Protein AF-A0A532TIS6-F1 (afdb_monomer)

Nearest PDB structures (foldseek):
  7p0h-assembly2_B  TM=5.951E-01  e=4.366E-06  synthetic construct
  3lrt-assembly1_B  TM=4.611E-01  e=2.398E-04  Thermoplasma volcanium
  4p83-assembly1_D  TM=5.761E-01  e=1.117E-02  synthetic construct
  4p83-assembly1_A  TM=5.652E-01  e=1.830E-02  synthetic construct
  6z1p-assembly1_Bk  TM=1.866E-01  e=4.422E+00  Tetrahymena 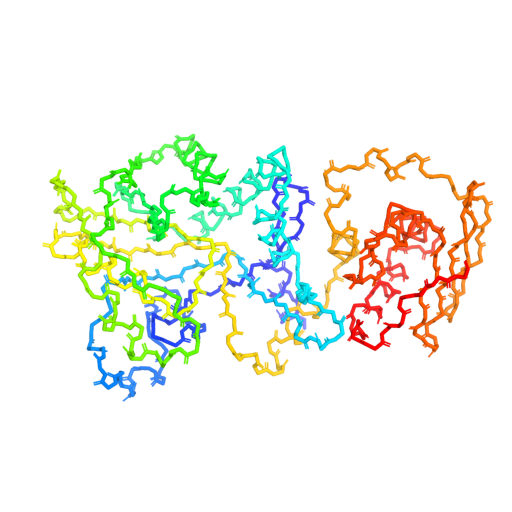thermophila SB210

Mean predicted aligned error: 6.19 Å

Secondary structure (DSSP, 8-state):
-TTHHHHHTTEEEETTTEEEE---S-B-TTT--B--TT-SS-HHHHHS--SS-------EEEEEEEE-EE--SSSS-EESSHHHHHHHHHHHS-HHHHHHHHHHHHHHHHHHHHH-GGGS-SSEEEE-PPPSSTTS--TTHHHHHHHHHHHHHTT--EEE-GGGEEE-S-----TT--HHHHHHHHTT-EEE-S---BT-EEEEEEEEESS-HHHHHHHHHHHHTTBS-EEEEEEEEE-S---HHHHHHHHTT--HHHHHHHHTTTHHHHSHHHHHTPPEEEEEE-SSEEEEEESS-EEEEETTTTEEEE--HHIIIIITTTT---HHHHHHHHHHHHHH-HHHHHHHHHHHHHTTTT-EEE--

Foldseek 3Di:
DVVVVVQVVQWDQQVVAATDGFPQAKAQLAPRDGDHLQDNHDPVCVVDPDPQDPDQLARIEGALEAQAFDDDPQFDGQTLFLLNLLLVCLQDHDPVSLLVSLSSLLSSLLVVCVVNVVLADQAEEEEEFADLDNPDDASNVSNVVSNVVSCVVVVGHYDYQHVQKDFDDHLPDCPPPDLVVLLVSLAPRIAGHDDQQAQHEYEYEHAEDESCSSVRNVSVNSVVSNHHHYYYYYHHYYDPDDPVVVSCSNLPPDFLSRLLCSQQSNCCPVPVVVLVPWDWDDWDDDLQKIWTDTPPKIWIAGLVQLETEIDDPCCVVPRQSNVHDHSNVSSVLVVCCVVVNRVSSRVVSSSCSVCVVNHHYYYD

pLDDT: mean 87.58, std 12.42, range [33.53, 98.38]

Structure (mmCIF, N/CA/C/O backbone):
data_AF-A0A532TIS6-F1
#
_entry.id   AF-A0A532TIS6-F1
#
loop_
_atom_site.group_PDB
_atom_site.id
_atom_site.type_symbol
_atom_site.label_atom_id
_atom_site.label_alt_id
_atom_site.label_comp_id
_atom_site.label_asym_id
_atom_site.label_entity_id
_atom_site.label_seq_id
_atom_site.pdbx_PDB_ins_code
_atom_site.Cartn_x
_atom_site.Cartn_y
_atom_site.Cartn_z
_atom_site.occupancy
_atom_site.B_iso_or_equiv
_atom_site.auth_seq_id
_atom_site.auth_comp_id
_atom_site.auth_asym_id
_atom_site.auth_atom_id
_atom_site.pdbx_PDB_model_num
ATOM 1 N N . MET A 1 1 ? -19.154 4.207 -22.694 1.00 41.59 1 MET A N 1
ATOM 2 C CA . MET A 1 1 ? -18.569 5.512 -22.284 1.00 41.59 1 MET A CA 1
ATOM 3 C C . MET A 1 1 ? -18.786 5.875 -20.807 1.00 41.59 1 MET A C 1
ATOM 5 O O . MET A 1 1 ? -17.840 6.361 -20.205 1.00 41.59 1 MET A O 1
ATOM 9 N N . LYS A 1 2 ? -19.961 5.642 -20.187 1.00 34.03 2 LYS A N 1
ATOM 10 C CA . LYS A 1 2 ? -20.182 5.934 -18.746 1.00 34.03 2 LYS A CA 1
ATOM 11 C C . LYS A 1 2 ? -19.413 5.011 -17.771 1.00 34.03 2 LYS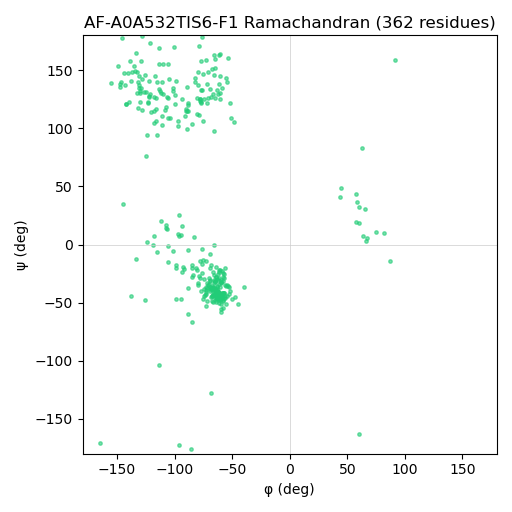 A C 1
ATOM 13 O O . LYS A 1 2 ? -19.011 5.479 -16.712 1.00 34.03 2 LYS A O 1
ATOM 18 N N . GLU A 1 3 ? -19.142 3.753 -18.129 1.00 38.44 3 GLU A N 1
ATOM 19 C CA . GLU A 1 3 ? -18.382 2.816 -17.269 1.00 38.44 3 GLU A CA 1
ATOM 20 C C . GLU A 1 3 ? -16.872 3.102 -17.227 1.00 38.44 3 GLU A C 1
ATOM 22 O O . GLU A 1 3 ? -16.316 3.214 -16.139 1.00 38.44 3 GLU A O 1
ATOM 27 N N . VAL A 1 4 ? -16.230 3.373 -18.372 1.00 35.69 4 VAL A N 1
ATOM 28 C CA . VAL A 1 4 ? -14.794 3.745 -18.447 1.00 35.69 4 VAL A CA 1
ATOM 29 C C . VAL A 1 4 ? -14.486 5.027 -17.649 1.00 35.69 4 VAL A C 1
ATOM 31 O O . VAL A 1 4 ? -13.440 5.160 -17.022 1.00 35.69 4 VAL A O 1
ATOM 34 N N . MET A 1 5 ? -15.444 5.957 -17.582 1.00 33.53 5 MET A N 1
ATOM 35 C CA . MET A 1 5 ? -15.351 7.174 -16.763 1.00 33.53 5 MET A CA 1
ATOM 36 C C . MET A 1 5 ? -15.402 6.914 -15.249 1.00 33.53 5 MET A C 1
ATOM 38 O O . MET A 1 5 ? -14.991 7.774 -14.471 1.00 33.53 5 MET A O 1
ATOM 42 N N . THR A 1 6 ? -15.918 5.765 -14.807 1.00 43.09 6 THR A N 1
ATOM 43 C CA . THR A 1 6 ? -16.037 5.434 -13.379 1.00 43.09 6 THR A CA 1
ATOM 44 C C . THR A 1 6 ? -14.732 4.830 -12.839 1.00 43.09 6 THR A C 1
ATOM 46 O O . THR A 1 6 ? -14.401 5.057 -11.678 1.00 43.09 6 THR A O 1
ATOM 49 N N . GLU A 1 7 ? -13.931 4.164 -13.681 1.00 45.59 7 GLU A N 1
ATOM 50 C CA . GLU A 1 7 ? -12.604 3.634 -13.314 1.00 45.59 7 GLU A CA 1
ATOM 51 C C . GLU A 1 7 ? -11.561 4.741 -13.074 1.00 45.59 7 GLU A C 1
ATOM 53 O O . GLU A 1 7 ? -10.795 4.665 -12.112 1.00 45.59 7 GLU A O 1
ATOM 58 N N . ILE A 1 8 ? -11.576 5.818 -13.874 1.00 50.16 8 ILE A N 1
ATOM 59 C CA . ILE A 1 8 ? -10.659 6.969 -13.715 1.00 50.16 8 ILE A CA 1
ATOM 60 C C . ILE A 1 8 ? -10.886 7.694 -12.373 1.00 50.16 8 ILE A C 1
ATOM 62 O O . ILE A 1 8 ? -9.949 8.236 -11.788 1.00 50.16 8 ILE A O 1
ATOM 66 N N . ARG A 1 9 ? -12.107 7.647 -11.817 1.00 55.12 9 ARG A N 1
ATOM 67 C CA . ARG A 1 9 ? -12.482 8.328 -10.557 1.00 55.12 9 ARG A CA 1
ATOM 68 C C . ARG A 1 9 ? -11.842 7.741 -9.297 1.00 55.12 9 ARG A C 1
ATOM 70 O O . ARG A 1 9 ? -11.978 8.323 -8.222 1.00 55.12 9 ARG A O 1
ATOM 77 N N . ASN A 1 10 ? -11.161 6.604 -9.411 1.00 75.50 10 ASN A N 1
ATOM 78 C CA . ASN A 1 10 ? -10.564 5.915 -8.269 1.00 75.50 10 ASN A CA 1
ATOM 79 C C . ASN A 1 10 ? -9.040 6.074 -8.206 1.00 75.50 10 ASN A C 1
ATOM 81 O O . ASN A 1 10 ? -8.421 5.565 -7.270 1.00 75.50 10 ASN A O 1
ATOM 85 N N . LEU A 1 11 ? -8.436 6.773 -9.172 1.00 84.00 11 LEU A N 1
ATOM 86 C CA . LEU A 1 11 ? -7.017 7.092 -9.144 1.00 84.00 11 LEU A CA 1
ATOM 87 C C . LEU A 1 11 ? -6.760 8.246 -8.173 1.00 84.00 11 LEU A C 1
ATOM 89 O O . LEU A 1 11 ? -7.305 9.338 -8.319 1.00 84.00 11 LEU A O 1
ATOM 93 N N . LEU A 1 12 ? -5.898 8.006 -7.195 1.00 85.00 12 LEU A N 1
ATOM 94 C CA . LEU A 1 12 ? -5.478 8.990 -6.216 1.00 85.00 12 LEU A CA 1
ATOM 95 C C . LEU A 1 12 ? -3.964 9.162 -6.290 1.00 85.00 12 LEU A C 1
ATOM 97 O O . LEU A 1 12 ? -3.221 8.186 -6.241 1.00 85.00 12 LEU A O 1
ATOM 101 N N . LEU A 1 13 ? -3.504 10.406 -6.395 1.00 89.06 13 LEU A N 1
ATOM 102 C CA . LEU A 1 13 ? -2.082 10.732 -6.333 1.00 89.06 13 LEU A CA 1
ATOM 103 C C . LEU A 1 13 ? -1.693 11.009 -4.881 1.00 89.06 13 LEU A C 1
ATOM 105 O O . LEU A 1 13 ? -2.179 11.974 -4.301 1.00 89.06 13 LEU A O 1
ATOM 109 N N . LEU A 1 14 ? -0.835 10.184 -4.281 1.00 90.25 14 LEU A N 1
ATOM 110 C CA . LEU A 1 14 ? -0.286 10.429 -2.943 1.00 90.25 14 LEU A CA 1
ATOM 111 C C . LEU A 1 14 ? 0.820 11.476 -3.028 1.00 90.25 14 LEU A C 1
ATOM 113 O O . LEU A 1 14 ? 1.770 11.298 -3.801 1.00 90.25 14 LEU A O 1
ATOM 117 N N . ASN A 1 15 ? 0.689 12.551 -2.247 1.00 88.88 15 ASN A N 1
ATOM 118 C CA . ASN A 1 15 ? 1.536 13.748 -2.302 1.00 88.88 15 ASN A CA 1
ATOM 119 C C . ASN A 1 15 ? 1.808 14.203 -3.749 1.00 88.88 15 ASN A C 1
ATOM 121 O O . ASN A 1 15 ? 2.950 14.501 -4.098 1.00 88.88 15 ASN A O 1
ATOM 125 N N . ASP A 1 16 ? 0.777 14.138 -4.599 1.00 87.06 16 ASP A N 1
ATOM 126 C CA . ASP A 1 16 ? 0.795 14.513 -6.022 1.00 87.06 16 ASP A CA 1
ATOM 127 C C . ASP A 1 16 ? 1.839 13.769 -6.874 1.00 87.06 16 ASP A C 1
ATOM 129 O O . ASP A 1 16 ? 2.213 14.207 -7.958 1.00 87.06 16 ASP A O 1
ATOM 133 N N . LYS A 1 17 ? 2.321 12.620 -6.381 1.00 83.00 17 LYS A N 1
ATOM 134 C CA . LYS A 1 17 ? 3.437 11.870 -6.976 1.00 83.00 17 LYS A CA 1
ATOM 135 C C . LYS A 1 17 ? 3.102 10.423 -7.272 1.00 83.00 17 LYS A C 1
ATOM 137 O O . LYS A 1 17 ? 3.445 9.927 -8.340 1.00 83.00 17 LYS A O 1
ATOM 142 N N . VAL A 1 18 ? 2.501 9.722 -6.312 1.00 87.88 18 VAL A N 1
ATOM 143 C CA . VAL A 1 18 ? 2.360 8.263 -6.396 1.00 87.88 18 VAL A CA 1
ATOM 144 C C . VAL A 1 18 ? 0.932 7.913 -6.764 1.00 87.88 18 VAL A C 1
ATOM 146 O O . VAL A 1 18 ? 0.051 8.073 -5.920 1.00 87.88 18 VAL A O 1
ATOM 149 N N . PRO A 1 19 ? 0.678 7.426 -7.986 1.00 89.06 19 PRO A N 1
ATOM 150 C CA . PRO A 1 19 ? -0.651 6.984 -8.347 1.00 89.06 19 PRO A CA 1
ATOM 151 C C . PRO A 1 19 ? -0.983 5.690 -7.605 1.00 89.06 19 PRO A C 1
ATOM 153 O O . PRO A 1 19 ? -0.243 4.708 -7.666 1.00 89.06 19 PRO A O 1
ATOM 156 N N . ILE A 1 20 ? -2.108 5.685 -6.903 1.00 85.00 20 ILE A N 1
ATOM 157 C CA . ILE A 1 20 ? -2.706 4.484 -6.337 1.00 85.00 20 ILE A CA 1
ATOM 158 C C . ILE A 1 20 ? -4.167 4.397 -6.757 1.00 85.00 20 ILE A C 1
ATOM 160 O O . ILE A 1 20 ? -4.882 5.397 -6.804 1.00 85.00 20 ILE A O 1
ATOM 164 N N . ARG A 1 21 ? -4.631 3.183 -7.039 1.00 82.31 21 ARG A N 1
ATOM 165 C CA . ARG A 1 21 ? -6.053 2.930 -7.257 1.00 82.31 21 ARG A CA 1
ATOM 166 C C . ARG A 1 21 ? -6.699 2.594 -5.932 1.00 82.31 21 ARG A C 1
ATOM 168 O O . ARG A 1 21 ? -6.368 1.581 -5.312 1.00 82.31 21 ARG A O 1
ATOM 175 N N . LEU A 1 22 ? -7.598 3.471 -5.503 1.00 75.06 22 LEU A N 1
ATOM 176 C CA . LEU A 1 22 ? -8.425 3.228 -4.340 1.00 75.06 22 LEU A CA 1
ATOM 177 C C . LEU A 1 22 ? -9.368 2.068 -4.611 1.00 75.06 22 LEU A C 1
ATOM 179 O O . LEU A 1 22 ? -9.925 1.940 -5.701 1.00 75.06 22 LEU A O 1
ATOM 183 N N . ILE A 1 23 ? -9.644 1.298 -3.566 1.00 71.62 23 ILE A N 1
ATOM 184 C CA . ILE A 1 23 ? -10.831 0.457 -3.568 1.00 71.62 23 ILE A CA 1
ATOM 185 C C . ILE A 1 23 ? -11.954 1.287 -2.952 1.00 71.62 23 ILE A C 1
ATOM 187 O O . ILE A 1 23 ? -11.916 1.655 -1.780 1.00 71.62 23 ILE A O 1
ATOM 191 N N . THR A 1 24 ? -12.926 1.666 -3.770 1.00 64.81 24 THR A N 1
ATOM 192 C CA . THR A 1 24 ? -13.807 2.807 -3.483 1.00 64.81 24 THR A CA 1
ATOM 193 C C . THR A 1 24 ? -15.132 2.453 -2.848 1.00 64.81 24 THR A C 1
ATOM 195 O O . THR A 1 24 ? -16.095 3.199 -2.972 1.00 64.81 24 THR A O 1
ATOM 198 N N . LYS A 1 25 ? -15.189 1.328 -2.146 1.00 75.81 25 LYS A N 1
ATOM 199 C CA . LYS A 1 25 ? -16.393 0.906 -1.440 1.00 75.81 25 LYS A CA 1
ATOM 200 C C . LYS A 1 25 ? -16.021 0.526 -0.013 1.00 75.81 25 LYS A C 1
ATOM 202 O O . LYS A 1 25 ? -15.009 -0.162 0.166 1.00 75.81 25 LYS A O 1
ATOM 207 N N . PRO A 1 26 ? -16.814 0.932 0.994 1.00 78.19 26 PRO A N 1
ATOM 208 C CA . PRO A 1 26 ? -16.768 0.292 2.296 1.00 78.19 26 PRO A CA 1
ATOM 209 C C . PRO A 1 26 ? -16.963 -1.214 2.152 1.00 78.19 26 PRO A C 1
ATOM 211 O O . PRO A 1 26 ? -17.462 -1.716 1.137 1.00 78.19 26 PRO A O 1
ATOM 214 N N . TYR A 1 27 ? -16.553 -1.951 3.175 1.00 82.88 27 TYR A N 1
ATOM 215 C CA . TYR A 1 27 ? -16.606 -3.404 3.136 1.00 82.88 27 TYR A CA 1
ATOM 216 C C . TYR A 1 27 ? -17.520 -3.974 4.191 1.00 82.88 27 TYR A C 1
ATOM 218 O O . TYR A 1 27 ? -17.558 -3.514 5.332 1.00 82.88 27 TYR A O 1
ATOM 226 N N . CYS A 1 28 ? -18.181 -5.062 3.810 1.00 83.31 28 CYS A N 1
ATOM 227 C CA . CYS A 1 28 ? -18.932 -5.887 4.725 1.00 83.31 28 CYS A CA 1
ATOM 228 C C . CYS A 1 28 ? -18.046 -6.274 5.914 1.00 83.31 28 CYS A C 1
ATOM 230 O O . CYS A 1 28 ? -17.026 -6.955 5.750 1.00 83.31 28 CYS A O 1
ATOM 232 N N . LYS A 1 29 ? -18.481 -5.926 7.128 1.00 83.25 29 LYS A N 1
ATOM 233 C CA . LYS A 1 29 ? -17.736 -6.243 8.352 1.00 83.25 29 LYS A CA 1
ATOM 234 C C . LYS A 1 29 ? -17.477 -7.742 8.531 1.00 83.25 29 LYS A C 1
ATOM 236 O O . LYS A 1 29 ? -16.452 -8.113 9.098 1.00 83.25 29 LYS A O 1
ATOM 241 N N . LYS A 1 30 ? -18.308 -8.613 7.938 1.00 82.62 30 LYS A N 1
ATOM 242 C CA . LYS A 1 30 ? -18.191 -10.080 8.003 1.00 82.62 30 LYS A CA 1
ATOM 243 C C . LYS A 1 30 ? -17.317 -10.715 6.913 1.00 82.62 30 LYS A C 1
ATOM 245 O O . LYS A 1 30 ? -16.319 -11.345 7.249 1.00 82.62 30 LYS A O 1
ATOM 250 N N . CYS A 1 31 ? -17.626 -10.559 5.627 1.00 82.06 31 CYS A N 1
ATOM 251 C CA . CYS A 1 31 ? -16.876 -11.232 4.545 1.00 82.06 31 CYS A CA 1
ATOM 252 C C . CYS A 1 31 ? -15.866 -10.328 3.825 1.00 82.06 31 CYS A C 1
ATOM 254 O O . CYS A 1 31 ? -15.102 -10.799 2.990 1.00 82.06 31 CYS A O 1
ATOM 256 N N . MET A 1 32 ? -15.850 -9.033 4.148 1.00 81.56 32 MET A N 1
ATOM 257 C CA . MET A 1 32 ? -15.133 -7.994 3.415 1.00 81.56 32 MET A CA 1
ATOM 258 C C . MET A 1 32 ? -15.611 -7.764 1.973 1.00 81.56 32 MET A C 1
ATOM 260 O O . MET A 1 32 ? -14.984 -6.990 1.266 1.00 81.56 32 MET A O 1
ATOM 264 N N . ASN A 1 33 ? -16.700 -8.355 1.480 1.00 82.19 33 ASN A N 1
ATOM 265 C CA . ASN A 1 33 ? -17.198 -7.982 0.149 1.00 82.19 33 ASN A CA 1
ATOM 266 C C . ASN A 1 33 ? -17.563 -6.487 0.101 1.00 82.19 33 ASN A C 1
ATOM 268 O O . ASN A 1 33 ? -18.005 -5.954 1.123 1.00 82.19 33 ASN A O 1
ATOM 272 N N . PRO A 1 34 ? -17.356 -5.805 -1.040 1.00 81.38 34 PRO A N 1
ATOM 273 C CA . PRO A 1 34 ? -17.769 -4.415 -1.199 1.00 81.38 34 PRO A CA 1
ATOM 274 C C . PRO A 1 34 ? -19.257 -4.235 -0.884 1.00 81.38 34 PRO A C 1
ATOM 276 O O . PRO A 1 34 ? -20.078 -5.069 -1.265 1.00 81.38 34 PRO A O 1
ATOM 279 N N . VAL A 1 35 ? -19.599 -3.147 -0.205 1.00 82.88 35 VAL A N 1
ATOM 280 C CA . VAL A 1 35 ? -20.973 -2.768 0.157 1.00 82.88 35 VAL A CA 1
ATOM 281 C C . VAL A 1 35 ? -21.204 -1.287 -0.152 1.00 82.88 35 VAL A C 1
ATOM 283 O O . VAL A 1 35 ? -20.256 -0.554 -0.439 1.00 82.88 35 VAL A O 1
ATOM 286 N N . GLY A 1 36 ? -22.469 -0.859 -0.171 1.00 82.56 36 GLY A N 1
ATOM 287 C CA . GLY A 1 36 ? -22.822 0.558 -0.310 1.00 82.56 36 GLY A CA 1
ATOM 288 C C . GLY A 1 36 ? -22.368 1.382 0.898 1.00 82.56 36 GLY A C 1
ATOM 289 O O . GLY A 1 36 ? -22.086 0.823 1.955 1.00 82.56 36 GLY A O 1
ATOM 290 N N . GLU A 1 37 ? -22.312 2.707 0.748 1.00 82.12 37 GLU A N 1
ATOM 291 C CA . GLU A 1 37 ? -21.825 3.608 1.805 1.00 82.12 37 GLU A CA 1
ATOM 292 C C . GLU A 1 37 ? -22.636 3.512 3.101 1.00 82.12 37 GLU A C 1
ATOM 294 O O . GLU A 1 37 ? -22.061 3.574 4.185 1.00 82.12 37 GLU A O 1
ATOM 299 N N . ASP A 1 38 ? -23.936 3.240 2.993 1.00 84.69 38 ASP A N 1
ATOM 300 C CA . ASP A 1 38 ? -24.852 3.117 4.132 1.00 84.69 38 ASP A CA 1
ATOM 301 C C . ASP A 1 38 ? -25.053 1.678 4.620 1.00 84.69 38 ASP A C 1
ATOM 303 O O . ASP A 1 38 ? -25.895 1.407 5.476 1.00 84.69 38 ASP A O 1
ATOM 307 N N . VAL A 1 39 ? -24.276 0.729 4.095 1.00 85.88 39 VAL A N 1
ATOM 308 C CA . VAL A 1 39 ? -24.471 -0.701 4.332 1.00 85.88 39 VAL A CA 1
ATOM 309 C C . VAL A 1 39 ? -23.252 -1.292 5.037 1.00 85.88 39 VAL A C 1
ATOM 311 O O . VAL A 1 39 ? -22.134 -1.198 4.550 1.00 85.88 39 VAL A O 1
ATOM 314 N N . ASN A 1 40 ? -23.461 -1.976 6.168 1.00 84.62 40 ASN A N 1
ATOM 315 C CA . ASN A 1 40 ? -22.370 -2.606 6.935 1.00 84.62 40 ASN A CA 1
ATOM 316 C C . ASN A 1 40 ? -22.220 -4.118 6.658 1.00 84.62 40 ASN A C 1
ATOM 318 O O . ASN A 1 40 ? -21.185 -4.718 6.969 1.00 84.62 40 ASN A O 1
ATOM 322 N N . LEU A 1 41 ? -23.244 -4.760 6.084 1.00 85.31 41 LEU A N 1
ATOM 323 C CA . LEU A 1 41 ? -23.275 -6.186 5.739 1.00 85.31 41 LEU A CA 1
ATOM 324 C C . LEU A 1 41 ? -23.747 -6.371 4.297 1.00 85.31 41 LEU A C 1
ATOM 326 O O . LEU A 1 41 ? -24.722 -5.755 3.892 1.00 85.31 41 LEU A O 1
ATOM 330 N N . CYS A 1 42 ? -23.074 -7.222 3.519 1.00 85.06 42 CYS A N 1
ATOM 331 C CA . CYS A 1 42 ? -23.606 -7.603 2.211 1.00 85.06 42 CYS A CA 1
ATOM 332 C C . CYS A 1 42 ? -24.806 -8.547 2.379 1.00 85.06 42 CYS A C 1
ATOM 334 O O . CYS A 1 42 ? -24.894 -9.238 3.394 1.00 85.06 42 CYS A O 1
ATOM 336 N N . ASN A 1 43 ? -25.663 -8.640 1.358 1.00 83.81 43 ASN A N 1
ATOM 337 C CA . ASN A 1 43 ? -26.884 -9.460 1.386 1.00 83.81 43 ASN A CA 1
ATOM 338 C C . ASN A 1 43 ? -26.616 -10.899 1.856 1.00 83.81 43 ASN A C 1
ATOM 340 O O . ASN A 1 43 ? -27.244 -11.369 2.798 1.00 83.81 43 ASN A O 1
ATOM 344 N N . SER A 1 44 ? -25.577 -11.548 1.319 1.00 84.88 44 SER A N 1
ATOM 345 C CA . SER A 1 44 ? -25.205 -12.912 1.718 1.00 84.88 44 SER A CA 1
ATOM 346 C C . SER A 1 44 ? -24.817 -13.031 3.198 1.00 84.88 44 SER A C 1
ATOM 348 O O . SER A 1 44 ? -25.049 -14.055 3.826 1.00 84.88 44 SER A O 1
ATOM 350 N N . CYS A 1 45 ? -24.196 -12.004 3.783 1.00 85.00 45 CYS A N 1
ATOM 351 C CA . CYS A 1 45 ? -23.840 -12.015 5.206 1.00 85.00 45 CYS A CA 1
ATOM 352 C C . CYS A 1 45 ? -25.006 -11.651 6.124 1.00 85.00 45 CYS A C 1
ATOM 354 O O . CYS A 1 45 ? -24.934 -11.967 7.310 1.00 85.00 45 CYS A O 1
ATOM 356 N N . THR A 1 46 ? -26.029 -10.982 5.594 1.00 82.69 46 THR A N 1
ATOM 357 C CA . THR A 1 46 ? -27.288 -10.727 6.295 1.00 82.69 46 THR A CA 1
ATOM 358 C C . THR A 1 46 ? -28.113 -12.010 6.394 1.00 82.69 46 THR A C 1
ATOM 360 O O . THR A 1 46 ? -28.640 -12.307 7.459 1.00 82.69 46 THR A O 1
ATOM 363 N N . GLU A 1 47 ? -28.170 -12.797 5.317 1.00 82.31 47 GLU A N 1
ATOM 364 C CA . GLU A 1 47 ? -28.937 -14.052 5.252 1.00 82.31 47 GLU A CA 1
ATOM 365 C C . GLU A 1 47 ? -28.275 -15.202 6.018 1.00 82.31 47 GLU A C 1
ATOM 367 O O . GLU A 1 47 ? -28.949 -15.982 6.687 1.00 82.31 47 GLU A O 1
ATOM 372 N N . PHE A 1 48 ? -26.945 -15.296 5.956 1.00 77.31 48 PHE A N 1
ATOM 373 C CA . PHE A 1 48 ? -26.188 -16.358 6.610 1.00 77.31 48 PHE A CA 1
ATOM 374 C C . PHE A 1 48 ? -25.308 -15.750 7.701 1.00 77.31 48 PHE A C 1
ATOM 376 O O . PHE A 1 48 ? -24.199 -15.305 7.384 1.00 77.31 48 PHE A O 1
ATOM 383 N N . PRO A 1 49 ? -25.739 -15.695 8.978 1.00 70.69 49 PRO A N 1
ATOM 384 C CA . PRO A 1 49 ? -24.914 -15.202 10.082 1.00 70.69 49 PRO A CA 1
ATOM 385 C C . PRO A 1 49 ? -23.698 -16.110 10.325 1.00 70.69 49 PRO A C 1
ATOM 387 O O . PRO A 1 49 ? -23.593 -17.213 9.796 1.00 70.69 49 PRO A O 1
ATOM 390 N N . HIS A 1 50 ? -22.653 -15.596 10.986 1.00 71.50 50 HIS A N 1
ATOM 391 C CA . HIS A 1 50 ? -21.456 -16.408 11.252 1.00 71.50 50 HIS A CA 1
ATOM 392 C C . HIS A 1 50 ? -21.767 -17.364 12.408 1.00 71.50 50 HIS A C 1
ATOM 394 O O . HIS A 1 50 ? -22.278 -16.885 13.417 1.00 71.50 50 HIS A O 1
ATOM 400 N N . PRO A 1 51 ? -21.440 -18.665 12.317 1.00 66.94 51 PRO A N 1
ATOM 401 C CA . PRO A 1 51 ? -21.892 -19.645 13.304 1.00 66.94 51 PRO A CA 1
ATOM 402 C C . PRO A 1 51 ? -21.390 -19.354 14.726 1.00 66.94 51 PRO A C 1
ATOM 404 O O . PRO A 1 51 ? -22.073 -19.691 15.685 1.00 66.94 51 PRO A O 1
ATOM 407 N N . LYS A 1 52 ? -20.226 -18.700 14.868 1.00 73.06 52 LYS A N 1
ATOM 408 C CA . LYS A 1 52 ? -19.610 -18.394 16.176 1.00 73.06 52 LYS A CA 1
ATOM 409 C C . LYS A 1 52 ? -19.484 -16.911 16.531 1.00 73.06 52 LYS A C 1
ATOM 411 O O . LYS A 1 52 ? -19.068 -16.586 17.634 1.00 73.06 52 LYS A O 1
ATOM 416 N N . ILE A 1 53 ? -19.802 -16.002 15.608 1.00 77.00 53 ILE A N 1
ATOM 417 C CA . ILE A 1 53 ? -19.650 -14.554 15.842 1.00 77.00 53 ILE A CA 1
ATOM 418 C C . ILE A 1 53 ? -21.009 -13.915 15.598 1.00 77.00 53 ILE A C 1
ATOM 420 O O . ILE A 1 53 ? -21.357 -13.614 14.454 1.00 77.00 53 ILE A O 1
ATOM 424 N N . SER A 1 54 ? -21.768 -13.742 16.678 1.00 74.31 54 SER A N 1
ATOM 425 C CA . SER A 1 54 ? -23.051 -13.034 16.663 1.00 74.31 54 SER A CA 1
ATOM 426 C C . SER A 1 54 ? -22.847 -11.541 16.427 1.00 74.31 54 SER A C 1
ATOM 428 O O . SER A 1 54 ? -23.557 -10.935 15.628 1.00 74.31 54 SER A O 1
ATOM 430 N N . ASP A 1 55 ? -21.811 -10.973 17.052 1.00 83.38 55 ASP A N 1
ATOM 431 C CA . ASP A 1 55 ? -21.635 -9.531 17.145 1.00 83.38 55 ASP A CA 1
ATOM 432 C C . ASP A 1 55 ? -20.309 -9.070 16.554 1.00 83.38 55 ASP A C 1
ATOM 434 O O . ASP A 1 55 ? -19.217 -9.516 16.912 1.00 83.38 55 ASP A O 1
ATOM 438 N N . TRP A 1 56 ? -20.416 -8.115 15.638 1.00 88.06 56 TRP A N 1
ATOM 439 C CA . TRP A 1 56 ? -19.283 -7.370 15.112 1.00 88.06 56 TRP A CA 1
ATOM 440 C C . TRP A 1 56 ? -19.315 -5.973 15.717 1.00 88.06 56 TRP A C 1
ATOM 442 O O . TRP A 1 56 ? -20.180 -5.171 15.356 1.00 88.06 56 TRP A O 1
ATOM 452 N N . PHE A 1 57 ? -18.365 -5.712 16.615 1.00 93.06 57 PHE A N 1
ATOM 453 C CA . PHE A 1 57 ? -18.319 -4.525 17.473 1.00 93.06 57 PHE A CA 1
ATOM 454 C C . PHE A 1 57 ? -17.871 -3.232 16.778 1.00 93.06 57 PHE A C 1
ATOM 456 O O . PHE A 1 57 ? -17.900 -2.174 17.398 1.00 93.06 57 PHE A O 1
ATOM 463 N N . PHE A 1 58 ? -17.487 -3.297 15.504 1.00 94.06 58 PHE A N 1
ATOM 464 C CA . PHE A 1 58 ? -17.169 -2.129 14.684 1.00 94.06 58 PHE A CA 1
ATOM 465 C C . PHE A 1 58 ? -18.218 -1.893 13.593 1.00 94.06 58 PHE A C 1
ATOM 467 O O . PHE A 1 58 ? -18.930 -2.805 13.157 1.00 94.06 58 PHE A O 1
ATOM 474 N N . ASN A 1 59 ? -18.301 -0.638 13.166 1.00 93.31 59 ASN A N 1
ATOM 475 C CA . ASN A 1 59 ? -19.287 -0.112 12.239 1.00 93.31 59 ASN A CA 1
ATOM 476 C C . ASN A 1 59 ? -18.836 -0.344 10.795 1.00 93.31 59 ASN A C 1
ATOM 478 O O . ASN A 1 59 ? -19.449 -1.139 10.080 1.00 93.31 59 ASN A O 1
ATOM 482 N N . ARG A 1 60 ? -17.748 0.318 10.381 1.00 91.81 60 ARG A N 1
ATOM 483 C CA . ARG A 1 60 ? -17.300 0.366 8.982 1.00 91.81 60 ARG A CA 1
ATOM 484 C C . ARG A 1 60 ? -15.805 0.094 8.852 1.00 91.81 60 ARG A C 1
ATOM 486 O O . ARG A 1 60 ? -15.023 0.438 9.735 1.00 91.81 60 ARG A O 1
ATOM 493 N N . ILE A 1 61 ? -15.417 -0.507 7.726 1.00 92.12 61 ILE A N 1
ATOM 494 C CA . ILE A 1 61 ? -14.015 -0.671 7.326 1.00 92.12 61 ILE A CA 1
ATOM 495 C C . ILE A 1 61 ? -13.807 -0.008 5.969 1.00 92.12 61 ILE A C 1
ATOM 497 O O . ILE A 1 61 ? -14.509 -0.327 5.007 1.00 92.12 61 ILE A O 1
ATOM 501 N N . VAL A 1 62 ? -12.801 0.858 5.893 1.00 91.81 62 VAL A N 1
ATOM 502 C CA . VAL A 1 62 ? -12.306 1.477 4.662 1.00 91.81 62 VAL A CA 1
ATOM 503 C C . VAL A 1 62 ? -10.826 1.135 4.507 1.00 91.81 62 VAL A C 1
ATOM 505 O O . VAL A 1 62 ? -10.079 1.094 5.481 1.00 91.81 62 VAL A O 1
ATOM 508 N N . THR A 1 63 ? -10.386 0.861 3.280 1.00 92.00 63 THR A N 1
ATOM 509 C CA . THR A 1 63 ? -8.992 0.483 3.008 1.00 92.00 63 THR A CA 1
ATOM 510 C C . THR A 1 63 ? -8.433 1.284 1.846 1.00 92.00 63 THR A C 1
ATOM 512 O O . THR A 1 63 ? -9.116 1.425 0.833 1.00 92.00 63 THR A O 1
ATOM 515 N N . LEU A 1 64 ? -7.179 1.720 1.946 1.00 91.81 64 LEU A N 1
ATOM 516 C CA . LEU A 1 64 ? -6.498 2.464 0.886 1.00 91.81 64 LEU A CA 1
ATOM 517 C C . LEU A 1 64 ? -6.342 1.650 -0.397 1.00 91.81 64 LEU A C 1
ATOM 519 O O . LEU A 1 64 ? -6.619 2.151 -1.483 1.00 91.81 64 LEU A O 1
ATOM 523 N N . GLY A 1 65 ? -5.966 0.379 -0.279 1.00 89.50 65 GLY A N 1
ATOM 524 C CA . GLY A 1 65 ? -5.835 -0.490 -1.437 1.00 89.50 65 GLY A CA 1
ATOM 525 C C . GLY A 1 65 ? -5.751 -1.968 -1.087 1.00 89.50 65 GLY A C 1
ATOM 526 O O . GLY A 1 65 ? -5.950 -2.394 0.053 1.00 89.50 65 GLY A O 1
ATOM 527 N N . ILE A 1 66 ? -5.445 -2.777 -2.098 1.00 86.38 66 ILE A N 1
ATOM 528 C CA . ILE A 1 66 ? -5.247 -4.219 -1.924 1.00 86.38 66 ILE A CA 1
ATOM 529 C C . ILE A 1 66 ? -3.819 -4.439 -1.427 1.00 86.38 66 ILE A C 1
ATOM 531 O O . ILE A 1 66 ? -2.880 -3.801 -1.911 1.00 86.38 66 ILE A O 1
ATOM 535 N N . TYR A 1 67 ? -3.660 -5.365 -0.486 1.00 88.00 67 TYR A N 1
ATOM 536 C CA . TYR A 1 67 ? -2.381 -5.946 -0.104 1.00 88.00 67 TYR A CA 1
ATOM 537 C C . TYR A 1 67 ? -2.355 -7.411 -0.540 1.00 88.00 67 TYR A C 1
ATOM 539 O O . TYR A 1 67 ? -2.976 -8.258 0.098 1.00 88.00 67 TYR A O 1
ATOM 547 N N . LYS A 1 68 ? -1.661 -7.709 -1.641 1.00 82.12 68 LYS A N 1
ATOM 548 C CA . LYS A 1 68 ? -1.490 -9.076 -2.141 1.00 82.12 68 LYS A CA 1
ATOM 549 C C . LYS A 1 68 ? -0.160 -9.239 -2.866 1.00 82.12 68 LYS A C 1
ATOM 551 O O . LYS A 1 68 ? 0.392 -8.293 -3.436 1.00 82.12 68 LYS A O 1
ATOM 556 N N . THR A 1 69 ? 0.326 -10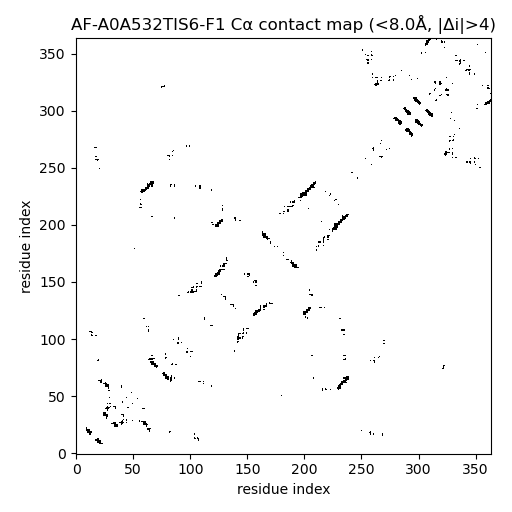.470 -2.860 1.00 71.44 69 THR A N 1
ATOM 557 C CA . THR A 1 69 ? 1.467 -10.920 -3.646 1.00 71.44 69 THR A CA 1
ATOM 558 C C . THR A 1 69 ? 1.067 -12.129 -4.480 1.00 71.44 69 THR A C 1
ATOM 560 O O . THR A 1 69 ? 0.246 -12.931 -4.041 1.00 71.44 69 THR A O 1
ATOM 563 N N . TYR A 1 70 ? 1.632 -12.266 -5.676 1.00 67.88 70 TYR A N 1
ATOM 564 C CA . TYR A 1 70 ? 1.559 -13.511 -6.425 1.00 67.88 70 TYR A CA 1
ATOM 565 C C . TYR A 1 70 ? 2.325 -14.591 -5.660 1.00 67.88 70 TYR A C 1
ATOM 567 O O . TYR A 1 70 ? 3.497 -14.395 -5.319 1.00 67.88 70 TYR A O 1
ATOM 575 N N . GLU A 1 71 ? 1.662 -15.714 -5.394 1.00 63.06 71 GLU A N 1
ATOM 576 C CA . GLU A 1 71 ? 2.313 -16.911 -4.875 1.00 63.06 71 GLU A CA 1
ATOM 577 C C . GLU A 1 71 ? 2.996 -17.625 -6.045 1.00 63.06 71 GLU A C 1
ATOM 579 O O . GLU A 1 71 ? 2.342 -18.128 -6.955 1.00 63.06 71 GLU A O 1
ATOM 584 N N . ASN A 1 72 ? 4.327 -17.630 -6.053 1.00 57.69 72 ASN A N 1
ATOM 585 C CA . ASN A 1 72 ? 5.133 -18.385 -7.004 1.00 57.69 72 ASN A CA 1
ATOM 586 C C . ASN A 1 72 ? 6.159 -19.203 -6.204 1.00 57.69 72 ASN A C 1
ATOM 588 O O . ASN A 1 72 ? 6.763 -18.681 -5.269 1.00 57.69 72 ASN A O 1
ATOM 592 N N . LYS A 1 73 ? 6.335 -20.486 -6.544 1.00 55.75 73 LYS A N 1
ATOM 593 C CA . LYS A 1 73 ? 7.264 -21.389 -5.844 1.00 55.75 73 LYS A CA 1
ATOM 594 C C . LYS A 1 73 ? 8.727 -20.941 -5.964 1.00 55.75 73 LYS A C 1
ATOM 596 O O . LYS A 1 73 ? 9.487 -21.154 -5.026 1.00 55.75 73 LYS A O 1
ATOM 601 N N . ASP A 1 74 ? 9.085 -20.274 -7.061 1.00 56.75 74 ASP A N 1
ATOM 602 C CA . ASP A 1 74 ? 10.462 -19.858 -7.364 1.00 56.75 74 ASP A CA 1
ATOM 603 C C . ASP A 1 74 ? 10.781 -18.437 -6.877 1.00 56.75 74 ASP A C 1
ATOM 605 O O . ASP A 1 74 ? 11.943 -18.067 -6.697 1.00 56.75 74 ASP A O 1
ATOM 609 N N . TYR A 1 75 ? 9.748 -17.629 -6.622 1.00 56.09 75 TYR A N 1
ATOM 610 C CA . TYR A 1 75 ? 9.892 -16.238 -6.209 1.00 56.09 75 TYR A CA 1
ATOM 611 C C . TYR A 1 75 ? 9.019 -15.947 -4.997 1.00 56.09 75 TYR A C 1
ATOM 613 O O . TYR A 1 75 ? 7.791 -15.963 -5.075 1.00 56.09 75 TYR A O 1
ATOM 621 N N . ASN A 1 76 ? 9.653 -15.589 -3.881 1.00 59.62 76 ASN A N 1
ATOM 622 C CA . ASN A 1 76 ? 8.932 -15.150 -2.695 1.00 59.62 76 ASN A CA 1
ATOM 623 C C . ASN A 1 76 ? 8.203 -13.827 -2.986 1.00 59.62 76 ASN A C 1
ATOM 625 O O . ASN A 1 76 ? 8.785 -12.751 -2.861 1.00 59.62 76 ASN A O 1
ATOM 629 N N . ASN A 1 77 ? 6.910 -13.929 -3.301 1.00 73.69 77 ASN A N 1
ATOM 630 C CA . ASN A 1 77 ? 5.913 -12.865 -3.207 1.00 73.69 77 ASN A CA 1
ATOM 631 C C . ASN A 1 77 ? 6.145 -11.635 -4.113 1.00 73.69 77 ASN A C 1
ATOM 633 O O . ASN A 1 77 ? 6.593 -10.582 -3.655 1.00 73.69 77 ASN A O 1
ATOM 637 N N . ILE A 1 78 ? 5.741 -11.710 -5.387 1.00 81.75 78 ILE A N 1
ATOM 638 C CA . ILE A 1 78 ? 5.734 -10.540 -6.291 1.00 81.75 78 ILE A CA 1
ATOM 639 C C . ILE A 1 78 ? 4.520 -9.654 -5.951 1.00 81.75 78 ILE A C 1
ATOM 641 O O . ILE A 1 78 ? 3.398 -10.149 -6.019 1.00 81.75 78 ILE A O 1
ATOM 645 N N . PRO A 1 79 ? 4.675 -8.363 -5.596 1.00 85.69 79 PRO A N 1
ATOM 646 C CA . PRO A 1 79 ? 3.538 -7.509 -5.237 1.00 85.69 79 PRO A CA 1
ATOM 647 C C . PRO A 1 79 ? 2.559 -7.361 -6.405 1.00 85.69 79 PRO A C 1
ATOM 649 O O . PRO A 1 79 ? 3.001 -7.124 -7.524 1.00 85.69 79 PRO A O 1
ATOM 652 N N . LEU A 1 80 ? 1.249 -7.420 -6.160 1.00 84.06 80 LEU A N 1
ATOM 653 C CA . LEU A 1 80 ? 0.247 -7.299 -7.231 1.00 84.06 80 LEU A CA 1
ATOM 654 C C . LEU A 1 80 ? 0.140 -5.865 -7.782 1.00 84.06 80 LEU A C 1
ATOM 656 O O . LEU A 1 80 ? -0.028 -5.658 -8.978 1.00 84.06 80 LEU A O 1
ATOM 660 N N . ASN A 1 81 ? 0.264 -4.862 -6.912 1.00 87.38 81 ASN A N 1
ATOM 661 C CA . ASN A 1 81 ? 0.083 -3.449 -7.254 1.00 87.38 81 ASN A CA 1
ATOM 662 C C . ASN A 1 81 ? 1.026 -2.537 -6.447 1.00 87.38 81 ASN A C 1
ATOM 664 O O . ASN A 1 81 ? 1.792 -2.998 -5.593 1.00 87.38 81 ASN A O 1
ATOM 668 N N . ILE A 1 82 ? 0.963 -1.231 -6.724 1.00 91.50 82 ILE A N 1
ATOM 669 C CA . ILE A 1 82 ? 1.781 -0.195 -6.072 1.00 91.50 82 ILE A CA 1
ATOM 670 C C . ILE A 1 82 ? 1.551 -0.179 -4.556 1.00 91.50 82 ILE A C 1
ATOM 672 O O . ILE A 1 82 ? 2.520 -0.195 -3.803 1.00 91.50 82 ILE A O 1
ATOM 676 N N . ASN A 1 83 ? 0.299 -0.244 -4.092 1.00 92.12 83 ASN A N 1
ATOM 677 C CA . ASN A 1 83 ? -0.025 -0.243 -2.662 1.00 92.12 83 ASN A CA 1
ATOM 678 C C . ASN A 1 83 ? 0.603 -1.441 -1.925 1.00 92.12 83 ASN A C 1
ATOM 680 O O . ASN A 1 83 ? 1.270 -1.281 -0.905 1.00 92.12 83 ASN A O 1
ATOM 684 N N . SER A 1 84 ? 0.483 -2.647 -2.488 1.00 90.19 84 SER A N 1
ATOM 685 C CA . SER A 1 84 ? 1.104 -3.866 -1.950 1.00 90.19 84 SER A CA 1
ATOM 686 C C . SER A 1 84 ? 2.622 -3.725 -1.851 1.00 90.19 84 SER A C 1
ATOM 688 O O . SER A 1 84 ? 3.232 -4.103 -0.851 1.00 90.19 84 SER A O 1
ATOM 690 N N . ARG A 1 85 ? 3.234 -3.133 -2.879 1.00 90.38 85 ARG A N 1
ATOM 691 C CA . ARG A 1 85 ? 4.672 -2.876 -2.960 1.00 90.38 85 ARG A CA 1
ATOM 692 C C . ARG A 1 85 ? 5.125 -1.845 -1.925 1.00 90.38 85 ARG A C 1
ATOM 694 O O . ARG A 1 85 ? 6.128 -2.076 -1.254 1.00 90.38 85 ARG A O 1
ATOM 701 N N . MET A 1 86 ? 4.363 -0.769 -1.731 1.00 93.56 86 MET A N 1
ATOM 702 C CA . MET A 1 86 ? 4.600 0.222 -0.678 1.00 93.56 86 MET A CA 1
ATOM 703 C C . MET A 1 86 ? 4.510 -0.404 0.717 1.00 93.56 86 MET A C 1
ATOM 705 O O . MET A 1 86 ? 5.409 -0.193 1.525 1.00 93.56 86 MET A O 1
ATOM 709 N N . ILE A 1 87 ? 3.492 -1.228 0.994 1.00 92.69 87 ILE A N 1
ATOM 710 C CA . ILE A 1 87 ? 3.336 -1.898 2.297 1.00 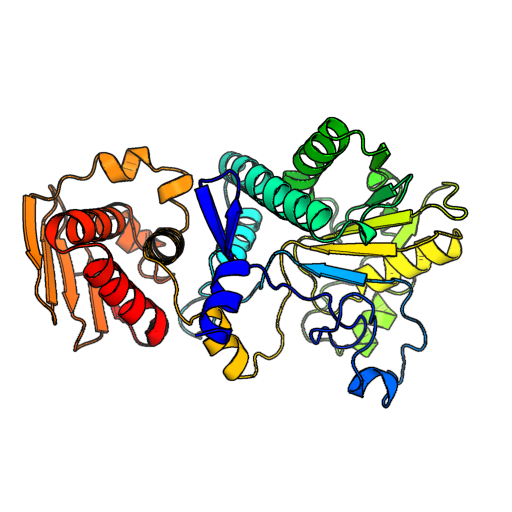92.69 87 ILE A CA 1
ATOM 711 C C . ILE A 1 87 ? 4.496 -2.873 2.549 1.00 92.69 87 ILE A C 1
ATOM 713 O O . ILE A 1 87 ? 5.038 -2.926 3.652 1.00 92.69 87 ILE A O 1
ATOM 717 N N . LEU A 1 88 ? 4.919 -3.639 1.537 1.00 89.12 88 LEU A N 1
ATOM 718 C CA . LEU A 1 88 ? 6.069 -4.543 1.660 1.00 89.12 88 LEU A CA 1
ATOM 719 C C . LEU A 1 88 ? 7.372 -3.786 1.909 1.00 89.12 88 LEU A C 1
ATOM 721 O O . LEU A 1 88 ? 8.163 -4.190 2.762 1.00 89.12 88 LEU A O 1
ATOM 725 N N . ARG A 1 89 ? 7.587 -2.673 1.200 1.00 88.94 89 ARG A N 1
ATOM 726 C CA . ARG A 1 89 ? 8.738 -1.802 1.440 1.00 88.94 89 ARG A CA 1
ATOM 727 C C . ARG A 1 89 ? 8.691 -1.231 2.849 1.00 88.94 89 ARG A C 1
ATOM 729 O O . ARG A 1 89 ? 9.698 -1.345 3.534 1.00 88.94 89 ARG A O 1
ATOM 736 N N . LEU A 1 90 ? 7.544 -0.729 3.309 1.00 91.75 90 LEU A N 1
ATOM 737 C CA . LEU A 1 90 ? 7.368 -0.227 4.673 1.00 91.75 90 LEU A CA 1
ATOM 738 C C . LEU A 1 90 ? 7.806 -1.277 5.705 1.00 91.75 90 LEU A C 1
ATOM 740 O O . LEU A 1 90 ? 8.561 -0.957 6.613 1.00 91.75 90 LEU A O 1
ATOM 744 N N . LYS A 1 91 ? 7.444 -2.551 5.503 1.00 88.12 91 LYS A N 1
ATOM 745 C CA . LYS A 1 91 ? 7.818 -3.665 6.393 1.00 88.12 91 LYS A CA 1
ATOM 746 C C . LYS A 1 91 ? 9.302 -4.055 6.356 1.00 88.12 91 LYS A C 1
ATOM 748 O O . LYS A 1 91 ? 9.796 -4.573 7.351 1.00 88.12 91 LYS A O 1
ATOM 753 N N . GLY A 1 92 ? 10.003 -3.853 5.237 1.00 82.38 92 GLY A N 1
ATOM 754 C CA . GLY A 1 92 ? 11.326 -4.455 4.994 1.00 82.38 92 GLY A CA 1
ATOM 755 C C . GLY A 1 92 ? 12.477 -3.498 4.664 1.00 82.38 92 GLY A C 1
ATOM 756 O O . GLY A 1 92 ? 13.571 -3.964 4.359 1.00 82.38 92 GLY A O 1
ATOM 757 N N . THR A 1 93 ? 12.259 -2.181 4.651 1.00 73.62 93 THR A N 1
ATOM 758 C CA . THR A 1 93 ? 13.263 -1.196 4.201 1.00 73.62 93 THR A CA 1
ATOM 759 C C . THR A 1 93 ? 14.009 -0.499 5.350 1.00 73.62 93 THR A C 1
ATOM 761 O O . THR A 1 93 ? 13.631 -0.589 6.514 1.00 73.62 93 THR A O 1
ATOM 764 N N . VAL A 1 94 ? 15.072 0.240 5.015 1.00 77.75 94 VAL A N 1
ATOM 765 C CA . VAL A 1 94 ? 15.772 1.159 5.933 1.00 77.75 94 VAL A CA 1
ATOM 766 C C . VAL A 1 94 ? 14.881 2.326 6.379 1.00 77.75 94 VAL A C 1
ATOM 768 O O . VAL A 1 94 ? 14.019 2.767 5.618 1.00 77.75 94 VAL A O 1
ATOM 771 N N . GLN A 1 95 ? 15.143 2.867 7.574 1.00 80.38 95 GLN A N 1
ATOM 772 C CA . GLN A 1 95 ? 14.344 3.908 8.242 1.00 80.38 95 GLN A CA 1
ATOM 773 C C . GLN A 1 95 ? 13.925 5.071 7.323 1.00 80.38 95 GLN A C 1
ATOM 775 O O . GLN A 1 95 ? 12.737 5.341 7.201 1.00 80.38 95 GLN A O 1
ATOM 780 N N . LYS A 1 96 ? 14.868 5.682 6.591 1.00 83.25 96 LYS A N 1
ATOM 781 C CA . LYS A 1 96 ? 14.598 6.824 5.693 1.00 83.25 96 LYS A CA 1
ATOM 782 C C . LYS A 1 96 ? 13.458 6.567 4.698 1.00 83.25 96 LYS A C 1
ATOM 784 O O . LYS A 1 96 ? 12.653 7.449 4.419 1.00 83.25 96 LYS A O 1
ATOM 789 N N . ASN A 1 97 ? 13.390 5.359 4.143 1.00 88.56 97 ASN A N 1
ATOM 790 C CA . ASN A 1 97 ? 12.342 5.012 3.186 1.00 88.56 97 ASN A CA 1
ATOM 791 C C . ASN A 1 97 ? 10.998 4.795 3.886 1.00 88.56 97 ASN A C 1
ATOM 793 O O . ASN A 1 97 ? 9.961 5.047 3.282 1.00 88.56 97 ASN A O 1
ATOM 797 N N . LYS A 1 98 ? 11.002 4.337 5.143 1.00 92.69 98 LYS A N 1
ATOM 798 C CA . LYS A 1 98 ? 9.775 4.169 5.924 1.00 92.69 98 LYS A CA 1
ATOM 799 C C . LYS A 1 98 ? 9.133 5.513 6.249 1.00 92.69 98 LYS A C 1
ATOM 801 O O . LYS A 1 98 ? 7.920 5.605 6.143 1.00 92.69 98 LYS A O 1
ATOM 806 N N . ASP A 1 99 ? 9.926 6.547 6.531 1.00 93.19 99 ASP A N 1
ATOM 807 C CA . ASP A 1 99 ? 9.412 7.902 6.772 1.00 93.19 99 ASP A CA 1
ATOM 808 C C . ASP A 1 99 ? 8.732 8.466 5.509 1.00 93.19 99 ASP A C 1
ATOM 810 O O . ASP A 1 99 ? 7.581 8.890 5.557 1.00 93.19 99 ASP A O 1
ATOM 814 N N . ILE A 1 100 ? 9.381 8.355 4.339 1.00 93.44 100 ILE A N 1
ATOM 815 C CA . ILE A 1 100 ? 8.790 8.789 3.057 1.00 93.44 100 ILE A CA 1
ATOM 816 C C . ILE A 1 100 ? 7.502 8.013 2.742 1.00 93.44 100 ILE A C 1
ATOM 818 O O . ILE A 1 100 ? 6.508 8.595 2.310 1.00 93.44 100 ILE A O 1
ATOM 822 N N . LEU A 1 101 ? 7.503 6.691 2.940 1.00 94.50 101 LEU A N 1
ATOM 823 C CA . LEU A 1 101 ? 6.312 5.867 2.722 1.00 94.50 101 LEU A CA 1
ATOM 824 C C . LEU A 1 101 ? 5.206 6.187 3.732 1.00 94.50 101 LEU A C 1
ATOM 826 O O . LEU A 1 101 ? 4.037 6.181 3.358 1.00 94.50 101 LEU A O 1
ATOM 830 N N . GLY A 1 102 ? 5.568 6.485 4.978 1.00 96.00 102 GLY A N 1
ATOM 831 C CA . GLY A 1 102 ? 4.664 6.921 6.033 1.00 96.00 102 GLY A CA 1
ATOM 832 C C . GLY A 1 102 ? 3.910 8.192 5.654 1.00 96.00 102 GLY A C 1
ATOM 833 O O . GLY A 1 102 ? 2.683 8.207 5.717 1.00 96.00 102 GLY A O 1
ATOM 834 N N . GLU A 1 103 ? 4.622 9.200 5.148 1.00 96.25 103 GLU A N 1
ATOM 835 C CA . GLU A 1 103 ? 4.037 10.443 4.623 1.00 96.25 103 GLU A CA 1
ATOM 836 C C . GLU A 1 103 ? 3.073 10.198 3.456 1.00 96.25 103 GLU A C 1
ATOM 838 O O . GLU A 1 103 ? 1.976 10.757 3.405 1.00 96.25 103 GLU A O 1
ATOM 843 N N . LEU A 1 104 ? 3.459 9.332 2.513 1.00 95.88 104 LEU A N 1
ATOM 844 C CA . LEU A 1 104 ? 2.601 8.975 1.381 1.00 95.88 104 LEU A CA 1
ATOM 845 C C . LEU A 1 104 ? 1.327 8.266 1.845 1.00 95.88 104 LEU A C 1
ATOM 847 O O . LEU A 1 104 ? 0.236 8.581 1.377 1.00 95.88 104 LEU A O 1
ATOM 851 N N . PHE A 1 105 ? 1.448 7.320 2.774 1.00 96.62 105 PHE A N 1
ATOM 852 C CA . PHE A 1 105 ? 0.295 6.622 3.324 1.00 96.62 105 PHE A CA 1
ATOM 853 C C . PHE A 1 105 ? -0.614 7.550 4.122 1.00 96.62 105 PHE A C 1
ATOM 855 O O . PHE A 1 105 ? -1.827 7.492 3.938 1.00 96.62 105 PHE A O 1
ATOM 862 N N . ALA A 1 106 ? -0.053 8.432 4.947 1.00 97.25 106 ALA A N 1
ATOM 863 C CA . ALA A 1 106 ? -0.816 9.431 5.682 1.00 97.25 106 ALA A CA 1
ATOM 864 C C . ALA A 1 106 ? -1.633 10.333 4.751 1.00 97.25 106 ALA A C 1
ATOM 866 O O . ALA A 1 106 ? -2.802 10.593 5.028 1.00 97.25 106 ALA A O 1
ATOM 867 N N . ASP A 1 107 ? -1.058 10.759 3.623 1.00 96.69 107 ASP A N 1
ATOM 868 C CA . ASP A 1 107 ? -1.780 11.528 2.607 1.00 96.69 107 ASP A CA 1
ATOM 869 C C . ASP A 1 107 ? -2.954 10.748 1.999 1.00 96.69 107 ASP A C 1
ATOM 871 O O . ASP A 1 107 ? -4.064 11.268 1.873 1.00 96.69 107 ASP A O 1
ATOM 875 N N . GLY A 1 108 ? -2.737 9.471 1.682 1.00 94.81 108 GLY A N 1
ATOM 876 C CA . GLY A 1 108 ? -3.785 8.589 1.172 1.00 94.81 108 GLY A CA 1
ATOM 877 C C . GLY A 1 108 ? -4.916 8.369 2.172 1.00 94.81 108 GLY A C 1
ATOM 878 O O . GLY A 1 108 ? -6.089 8.483 1.816 1.00 94.81 108 GLY A O 1
ATOM 879 N N . LEU A 1 109 ? -4.572 8.087 3.431 1.00 95.44 109 LEU A N 1
ATOM 880 C CA . LEU A 1 109 ? -5.540 7.921 4.513 1.00 95.44 109 LEU A CA 1
ATOM 881 C C . LEU A 1 109 ? -6.336 9.211 4.756 1.00 95.44 109 LEU A C 1
ATOM 883 O O . LEU A 1 109 ? -7.551 9.155 4.910 1.00 95.44 109 LEU A O 1
ATOM 887 N N . PHE A 1 110 ? -5.678 10.371 4.727 1.00 95.75 110 PHE A N 1
ATOM 888 C CA . PHE A 1 110 ? -6.327 11.675 4.881 1.00 95.75 110 PHE A CA 1
ATOM 889 C C . PHE A 1 110 ? -7.302 11.984 3.734 1.00 95.75 110 PHE A C 1
ATOM 891 O O . PHE A 1 110 ? -8.429 12.436 3.938 1.00 95.75 110 PHE A O 1
ATOM 898 N N . LYS A 1 111 ? -6.925 11.664 2.496 1.00 93.31 111 LYS A N 1
ATOM 899 C CA . LYS A 1 111 ? -7.844 11.789 1.360 1.00 93.31 111 LYS A CA 1
ATOM 900 C C . LYS A 1 111 ? -9.030 10.824 1.466 1.00 93.31 111 LYS A C 1
ATOM 902 O O . LYS A 1 111 ? -10.138 11.188 1.075 1.00 93.31 111 LYS A O 1
ATOM 907 N N . LEU A 1 112 ? -8.837 9.629 2.034 1.00 91.94 112 LEU A N 1
ATOM 908 C CA . LEU A 1 112 ? -9.945 8.723 2.343 1.00 91.94 112 LEU A CA 1
ATOM 909 C C . LEU A 1 112 ? -10.883 9.281 3.413 1.00 91.94 112 LEU A C 1
ATOM 911 O O . LEU A 1 112 ? -12.090 9.117 3.269 1.00 91.94 112 LEU A O 1
ATOM 915 N N . THR A 1 113 ? -10.376 9.956 4.445 1.00 92.88 113 THR A N 1
ATOM 916 C CA . THR A 1 113 ? -11.247 10.589 5.445 1.00 92.88 113 THR A CA 1
ATOM 917 C C . THR A 1 113 ? -12.047 11.750 4.866 1.00 92.88 113 THR A C 1
ATOM 919 O O . THR A 1 113 ? -13.218 11.889 5.196 1.00 92.88 113 THR A O 1
ATOM 922 N N . ASN A 1 114 ? -11.477 12.519 3.933 1.00 91.31 114 ASN A N 1
ATOM 923 C CA . ASN A 1 114 ? -12.232 13.554 3.215 1.00 91.31 114 ASN A CA 1
ATOM 924 C C . ASN A 1 114 ? -13.314 12.950 2.314 1.00 91.31 114 ASN A C 1
ATOM 926 O O . ASN A 1 114 ? -14.404 13.502 2.191 1.00 91.31 114 ASN A O 1
ATOM 930 N N . LYS A 1 115 ? -13.018 11.807 1.683 1.00 89.81 115 LYS A N 1
ATOM 931 C CA . LYS A 1 115 ? -13.984 11.079 0.856 1.00 89.81 115 LYS A CA 1
ATOM 932 C C . LYS A 1 115 ? -15.097 10.436 1.686 1.00 89.81 115 LYS A C 1
ATOM 934 O O . LYS A 1 115 ? -16.225 10.353 1.218 1.00 89.81 115 LYS A O 1
ATOM 939 N N . TYR A 1 116 ? -14.782 9.991 2.898 1.00 90.44 116 TYR A N 1
ATOM 940 C CA . TYR A 1 116 ? -15.710 9.317 3.799 1.00 90.44 116 TYR A CA 1
ATOM 941 C C . TYR A 1 116 ? -15.767 10.037 5.151 1.00 90.44 116 TYR A C 1
ATOM 943 O O . TYR A 1 116 ? -15.208 9.533 6.131 1.00 90.44 116 TYR A O 1
ATOM 951 N N . PRO A 1 117 ? -16.465 11.188 5.233 1.00 91.00 117 PRO A N 1
ATOM 952 C CA . PRO A 1 117 ? -16.522 11.990 6.453 1.00 91.00 117 PRO A CA 1
ATOM 953 C C . PRO A 1 117 ? -17.039 11.215 7.665 1.00 91.00 117 PRO A C 1
ATOM 955 O O . PRO A 1 117 ? -16.586 11.467 8.770 1.00 91.00 117 PRO A O 1
ATOM 958 N N . PHE A 1 118 ? -17.894 10.202 7.465 1.00 89.62 118 PHE A N 1
ATOM 959 C CA . PHE A 1 118 ? -18.383 9.326 8.539 1.00 89.62 118 PHE A CA 1
ATOM 960 C C . PHE A 1 118 ? -17.267 8.622 9.331 1.00 89.62 118 PHE A C 1
ATOM 962 O O . PHE A 1 118 ? -17.514 8.126 10.426 1.00 89.62 118 PHE A O 1
ATOM 969 N N . LEU A 1 119 ? -16.050 8.513 8.780 1.00 91.56 119 LEU A N 1
ATOM 970 C CA . LEU A 1 119 ? -14.908 7.938 9.494 1.00 91.56 119 LEU A CA 1
ATOM 971 C C . LEU A 1 119 ? -14.513 8.780 10.711 1.00 91.56 119 LEU A C 1
ATOM 973 O O . LEU A 1 119 ? -13.965 8.232 11.668 1.00 91.56 119 LEU A O 1
ATOM 977 N N . LEU A 1 120 ? -14.782 10.084 10.658 1.00 88.12 120 LEU A N 1
ATOM 978 C CA . LEU A 1 120 ? -14.412 11.070 11.659 1.00 88.12 120 LEU A CA 1
ATOM 979 C C . LEU A 1 120 ? -15.698 11.688 12.225 1.00 88.12 120 LEU A C 1
ATOM 981 O O . LEU A 1 120 ? -16.454 12.334 11.511 1.00 88.12 120 LEU A O 1
ATOM 985 N N . GLY A 1 121 ? -15.971 11.469 13.511 1.00 81.50 121 GLY A N 1
ATOM 986 C CA . GLY A 1 121 ? -17.022 12.215 14.216 1.00 81.50 121 GLY A CA 1
ATOM 987 C C . GLY A 1 121 ? -16.499 13.540 14.773 1.00 81.50 121 GLY A C 1
ATOM 988 O O . GLY A 1 121 ? -15.316 13.848 14.629 1.00 81.50 121 GLY A O 1
ATOM 989 N N . ASP A 1 122 ? -17.347 14.262 15.511 1.00 80.50 122 ASP A N 1
ATOM 990 C CA . ASP A 1 122 ? -17.003 15.541 16.164 1.00 80.50 122 ASP A CA 1
ATOM 991 C C . ASP A 1 122 ? -15.758 15.454 17.064 1.00 80.50 122 ASP A C 1
ATOM 993 O O . ASP A 1 122 ? -14.961 16.388 17.161 1.00 80.50 122 ASP A O 1
ATOM 997 N N . PHE A 1 123 ? -15.583 14.313 17.733 1.00 79.44 123 PHE A N 1
ATOM 998 C CA . PHE A 1 123 ? -14.391 13.984 18.505 1.00 79.44 123 PHE A CA 1
ATOM 999 C C . PHE A 1 123 ? -14.036 12.520 18.282 1.00 79.44 123 PHE A C 1
ATOM 1001 O O . PHE A 1 123 ? -14.852 11.635 18.562 1.00 79.44 123 PHE A O 1
ATOM 1008 N N . THR A 1 124 ? -12.817 12.268 17.808 1.00 85.00 124 THR A N 1
ATOM 1009 C CA . THR A 1 124 ? -12.383 10.923 17.426 1.00 85.00 124 THR A CA 1
ATOM 1010 C C . THR A 1 124 ? -11.131 10.517 18.192 1.00 85.00 124 THR A C 1
ATOM 1012 O O . THR A 1 124 ? -10.088 11.165 18.109 1.00 85.00 124 THR A O 1
ATOM 1015 N N . TYR A 1 125 ? -11.211 9.404 18.914 1.00 94.50 125 TYR A N 1
ATOM 1016 C CA . TYR A 1 125 ? -10.030 8.725 19.430 1.00 94.50 125 TYR A CA 1
ATOM 1017 C C . TYR A 1 125 ? -9.388 7.886 18.335 1.00 94.50 125 TYR A C 1
ATOM 1019 O O . TYR A 1 125 ? -10.077 7.172 17.616 1.00 94.50 125 TYR A O 1
ATOM 1027 N N . LEU A 1 126 ? -8.067 7.923 18.232 1.00 95.88 126 LEU A N 1
ATOM 1028 C CA . LEU A 1 126 ? -7.314 7.144 17.260 1.00 95.88 126 LEU A CA 1
ATOM 1029 C C . LEU A 1 126 ? -6.457 6.109 17.982 1.00 95.88 126 LEU A C 1
ATOM 1031 O O . LEU A 1 126 ? -5.765 6.434 18.949 1.00 95.88 126 LEU A O 1
ATOM 1035 N N . LEU A 1 127 ? -6.478 4.868 17.507 1.00 95.62 127 LEU A N 1
ATOM 1036 C CA . LEU A 1 127 ? -5.598 3.816 18.008 1.00 95.62 127 LEU A CA 1
ATOM 1037 C C . LEU A 1 127 ? -4.973 2.981 16.892 1.00 95.62 127 LEU A C 1
ATOM 1039 O O . LEU A 1 127 ? -5.567 2.798 15.832 1.00 95.62 127 LEU A O 1
ATOM 1043 N N . ILE A 1 128 ? -3.803 2.416 17.177 1.00 96.38 128 ILE A N 1
ATOM 1044 C CA . ILE A 1 128 ? -3.175 1.347 16.393 1.00 96.38 128 ILE A CA 1
ATOM 1045 C C . ILE A 1 128 ? -3.094 0.068 17.245 1.00 96.38 128 ILE A C 1
ATOM 1047 O O . ILE A 1 128 ? -2.783 0.158 18.436 1.00 96.38 128 ILE A O 1
ATOM 1051 N N . PRO A 1 129 ? -3.341 -1.128 16.680 1.00 94.19 129 PRO A N 1
ATOM 1052 C CA . PRO A 1 129 ? -3.163 -2.384 17.402 1.00 94.19 129 PRO A CA 1
ATOM 1053 C C . PRO A 1 129 ? -1.719 -2.557 17.908 1.00 94.19 129 PRO A C 1
ATOM 1055 O O . PRO A 1 129 ? -0.780 -2.335 17.132 1.00 94.19 129 PRO A O 1
ATOM 1058 N N . PRO A 1 130 ? -1.500 -2.985 19.166 1.00 92.88 130 PRO A N 1
ATOM 1059 C CA . PRO A 1 130 ? -0.169 -3.341 19.647 1.00 92.88 130 PRO A CA 1
ATOM 1060 C C . PRO A 1 130 ? 0.347 -4.605 18.941 1.00 92.88 130 PRO A C 1
ATOM 1062 O O . PRO A 1 130 ? -0.428 -5.472 18.527 1.00 92.88 130 PRO A O 1
ATOM 1065 N N . LYS A 1 131 ? 1.672 -4.725 18.804 1.00 89.12 131 LYS A N 1
ATOM 1066 C CA . LYS A 1 131 ? 2.311 -5.941 18.276 1.00 89.12 131 LYS A CA 1
ATOM 1067 C C . LYS A 1 131 ? 2.351 -7.043 19.336 1.00 89.12 131 LYS A C 1
ATOM 1069 O O . LYS A 1 131 ? 2.243 -6.769 20.528 1.00 89.12 131 LYS A O 1
ATOM 1074 N N . ASP A 1 132 ? 2.477 -8.291 18.881 1.00 83.81 132 ASP A N 1
ATOM 1075 C CA . ASP A 1 132 ? 2.568 -9.449 19.780 1.00 83.81 132 ASP A CA 1
ATOM 1076 C C . ASP A 1 132 ? 3.877 -9.434 20.570 1.00 83.81 132 ASP A C 1
ATOM 1078 O O . ASP A 1 132 ? 3.875 -9.617 21.782 1.00 83.81 132 ASP A O 1
ATOM 1082 N N . ASN A 1 133 ? 4.978 -9.134 19.884 1.00 82.25 133 ASN A N 1
ATOM 1083 C CA . ASN A 1 133 ? 6.271 -8.918 20.503 1.00 82.25 133 ASN A CA 1
ATOM 1084 C C . ASN A 1 133 ? 6.540 -7.403 20.630 1.00 82.25 133 ASN A C 1
ATOM 1086 O O . ASN A 1 133 ? 6.595 -6.722 19.605 1.00 82.25 133 ASN A O 1
ATOM 1090 N N . PRO A 1 134 ? 6.753 -6.858 21.843 1.00 79.94 134 PRO A N 1
ATOM 1091 C CA . PRO A 1 134 ? 7.086 -5.446 22.041 1.00 79.94 134 PRO A CA 1
ATOM 1092 C C . PRO A 1 134 ? 8.371 -4.989 21.335 1.00 79.94 134 PRO A C 1
ATOM 1094 O O . PRO A 1 134 ? 8.520 -3.800 21.065 1.00 79.94 134 PRO A O 1
ATOM 1097 N N . SER A 1 135 ? 9.296 -5.909 21.029 1.00 81.44 135 SER A N 1
ATOM 1098 C CA . SER A 1 135 ? 10.502 -5.595 20.255 1.00 81.44 135 SER A CA 1
ATOM 1099 C C . SER A 1 135 ? 10.229 -5.467 18.754 1.00 81.44 135 SER A C 1
ATOM 1101 O O . SER A 1 135 ? 11.091 -4.992 18.015 1.00 81.44 135 SER A O 1
ATOM 1103 N N . GLU A 1 136 ? 9.068 -5.926 18.273 1.00 84.25 136 GLU A N 1
ATOM 1104 C CA . GLU A 1 136 ? 8.676 -5.745 16.882 1.00 84.25 136 GLU A CA 1
ATOM 1105 C C . GLU A 1 136 ? 8.215 -4.316 16.636 1.00 84.25 136 GLU A C 1
ATOM 1107 O O . GLU A 1 136 ? 7.378 -3.741 17.332 1.00 84.25 136 GLU A O 1
ATOM 1112 N N . GLU A 1 137 ? 8.730 -3.752 15.558 1.00 86.31 137 GLU A N 1
ATOM 1113 C CA . GLU A 1 137 ? 8.366 -2.415 15.157 1.00 86.31 137 GLU A CA 1
ATOM 1114 C C . GLU A 1 137 ? 6.941 -2.362 14.594 1.00 86.31 137 GLU A C 1
ATOM 1116 O O . GLU A 1 137 ? 6.607 -2.997 13.584 1.00 86.31 137 GLU A O 1
ATOM 1121 N N . ASN A 1 138 ? 6.100 -1.535 15.216 1.00 90.94 138 ASN A N 1
ATOM 1122 C CA . ASN A 1 138 ? 4.773 -1.261 14.694 1.00 90.94 138 ASN A CA 1
ATOM 1123 C C . ASN A 1 138 ? 4.845 -0.316 13.490 1.00 90.94 138 ASN A C 1
ATOM 1125 O O . ASN A 1 138 ? 5.048 0.885 13.647 1.00 90.94 138 ASN A O 1
ATOM 1129 N N . GLN A 1 139 ? 4.629 -0.860 12.293 1.00 91.31 139 GLN A N 1
ATOM 1130 C CA . GLN A 1 139 ? 4.691 -0.104 11.040 1.00 91.31 139 GLN A CA 1
ATOM 1131 C C . GLN A 1 139 ? 3.667 1.035 10.964 1.00 91.31 139 GLN A C 1
ATOM 1133 O O . GLN A 1 139 ? 3.890 2.007 10.246 1.00 91.31 139 GLN A O 1
ATOM 1138 N N . CYS A 1 140 ? 2.584 0.972 11.744 1.00 94.19 140 CYS A N 1
ATOM 1139 C CA . CYS A 1 140 ? 1.613 2.056 11.789 1.00 94.19 140 CYS A CA 1
ATOM 1140 C C . CYS A 1 140 ? 2.205 3.370 12.305 1.00 94.19 140 CYS A C 1
ATOM 1142 O O . CYS A 1 140 ? 1.746 4.436 11.907 1.00 94.19 140 CYS A O 1
ATOM 1144 N N . LYS A 1 141 ? 3.275 3.324 13.113 1.00 93.69 141 LYS A N 1
ATOM 1145 C CA . LYS A 1 141 ? 3.914 4.532 13.656 1.00 93.69 141 LYS A CA 1
ATOM 1146 C C . LYS A 1 141 ? 4.406 5.499 12.571 1.00 93.69 141 LYS A C 1
ATOM 1148 O O . LYS A 1 141 ? 4.449 6.697 12.815 1.00 93.69 141 LYS A O 1
ATOM 1153 N N . TYR A 1 142 ? 4.753 4.979 11.391 1.00 95.38 142 TYR A N 1
ATOM 1154 C CA . TYR A 1 142 ? 5.311 5.768 10.292 1.00 95.38 142 TYR A CA 1
ATOM 1155 C C . TYR A 1 142 ? 4.292 6.681 9.626 1.00 95.38 142 TYR A C 1
ATOM 1157 O O . TYR A 1 142 ? 4.649 7.763 9.183 1.00 95.38 142 TYR A O 1
ATOM 1165 N N . PHE A 1 143 ? 3.031 6.260 9.556 1.00 96.31 143 PHE A N 1
ATOM 1166 C CA . PHE A 1 143 ? 1.964 7.074 8.976 1.00 96.31 143 PHE A CA 1
ATOM 1167 C C . PHE A 1 143 ? 1.037 7.675 10.033 1.00 96.31 143 PHE A C 1
ATOM 1169 O O . PHE A 1 143 ? 0.305 8.603 9.723 1.00 96.31 143 PHE A O 1
ATOM 1176 N N . LEU A 1 144 ? 1.076 7.191 11.279 1.00 96.69 144 LEU A N 1
ATOM 1177 C CA . LEU A 1 144 ? 0.215 7.661 12.363 1.00 96.69 144 LEU A CA 1
ATOM 1178 C C . LEU A 1 144 ? 0.389 9.153 12.659 1.00 96.69 144 LEU A C 1
ATOM 1180 O O . LEU A 1 144 ? -0.592 9.891 12.639 1.00 96.69 144 LEU A O 1
ATOM 1184 N N . ASN A 1 145 ? 1.620 9.594 12.934 1.00 95.81 145 ASN A N 1
ATOM 1185 C CA . ASN A 1 145 ? 1.866 10.991 13.295 1.00 95.81 145 ASN A CA 1
ATOM 1186 C C . ASN A 1 145 ? 1.612 11.936 12.111 1.00 95.81 145 ASN A C 1
ATOM 1188 O O . ASN A 1 145 ? 0.806 12.848 12.287 1.00 95.81 145 ASN A O 1
ATOM 1192 N N . PRO A 1 146 ? 2.142 11.680 10.895 1.00 97.56 146 PRO A N 1
ATOM 1193 C CA . PRO A 1 146 ? 1.833 12.536 9.750 1.00 97.56 146 PRO A CA 1
ATOM 1194 C C . PRO A 1 146 ? 0.333 12.596 9.420 1.00 97.56 146 PRO A C 1
ATOM 1196 O O . PRO A 1 146 ? -0.179 13.632 8.999 1.00 97.56 146 PRO A O 1
ATOM 1199 N N . PHE A 1 147 ? -0.408 11.503 9.640 1.00 97.88 147 PHE A N 1
ATOM 1200 C CA . PHE A 1 147 ? -1.860 11.478 9.453 1.00 97.88 147 PHE A CA 1
ATOM 1201 C C . PHE A 1 147 ? -2.590 12.330 10.499 1.00 97.88 147 PHE A C 1
ATOM 1203 O O . PHE A 1 147 ? -3.457 13.122 10.137 1.00 97.88 147 PHE A O 1
ATOM 1210 N N . ILE A 1 148 ? -2.214 12.222 11.778 1.00 97.19 148 ILE A N 1
ATOM 1211 C CA . ILE A 1 148 ? -2.752 13.077 12.848 1.00 97.19 148 ILE A CA 1
ATOM 1212 C C . ILE A 1 148 ? -2.461 14.551 12.562 1.00 97.19 148 ILE A C 1
ATOM 1214 O O . ILE A 1 148 ? -3.350 15.384 12.734 1.00 97.19 148 ILE A O 1
ATOM 1218 N N . ASP A 1 149 ? -1.251 14.876 12.109 1.00 97.38 149 ASP A N 1
ATOM 1219 C CA . ASP A 1 149 ? -0.858 16.251 11.809 1.00 97.38 149 ASP A CA 1
ATOM 1220 C C . ASP A 1 149 ? -1.709 16.833 10.675 1.00 97.38 149 ASP A C 1
ATOM 1222 O O . ASP A 1 149 ? -2.254 17.928 10.825 1.00 97.38 149 ASP A O 1
ATOM 1226 N N . LYS A 1 150 ? -1.929 16.074 9.590 1.00 97.19 150 LYS A N 1
ATOM 1227 C CA . LYS A 1 150 ? -2.840 16.468 8.498 1.00 97.19 150 LYS A CA 1
ATOM 1228 C C . LYS A 1 150 ? -4.269 16.712 8.994 1.00 97.19 150 LYS A C 1
ATOM 1230 O O . LYS A 1 150 ? -4.894 17.691 8.597 1.00 97.19 150 LYS A O 1
ATOM 1235 N N . LEU A 1 151 ? -4.786 15.863 9.882 1.00 96.56 151 LEU A N 1
ATOM 1236 C CA . LEU A 1 151 ? -6.130 16.033 10.443 1.00 96.56 151 LEU A CA 1
ATOM 1237 C C . LEU A 1 151 ? -6.225 17.270 11.346 1.00 96.56 151 LEU A C 1
ATOM 1239 O O . LEU A 1 151 ? -7.156 18.063 11.223 1.00 96.56 151 LEU A O 1
ATOM 1243 N N . ARG A 1 152 ? -5.235 17.495 12.213 1.00 95.94 152 ARG A N 1
ATOM 1244 C CA . ARG A 1 152 ? -5.190 18.683 13.081 1.00 95.94 152 ARG A CA 1
ATOM 1245 C C . ARG A 1 152 ? -5.089 19.977 12.284 1.00 95.94 152 ARG A C 1
ATOM 1247 O O . ARG A 1 152 ? -5.749 20.949 12.634 1.00 95.94 152 ARG A O 1
ATOM 1254 N N . GLN A 1 153 ? -4.328 19.983 11.189 1.00 96.81 153 GLN A N 1
ATOM 1255 C CA . GLN A 1 153 ? -4.246 21.127 10.272 1.00 96.81 153 GLN A CA 1
ATOM 1256 C C . GLN A 1 153 ? -5.597 21.486 9.632 1.00 96.81 153 GLN A C 1
ATOM 1258 O O . GLN A 1 153 ? -5.781 22.624 9.214 1.00 96.81 153 GLN A O 1
ATOM 1263 N N . GLN A 1 154 ? -6.546 20.548 9.575 1.00 95.25 154 GLN A N 1
ATOM 1264 C CA . GLN A 1 154 ? -7.917 20.779 9.103 1.00 95.25 154 GLN A CA 1
ATOM 1265 C C . GLN A 1 154 ? -8.919 21.042 10.236 1.00 95.25 154 GLN A C 1
ATOM 1267 O O . GLN A 1 154 ? -10.122 21.093 9.996 1.00 95.25 154 GLN A O 1
ATOM 1272 N N . GLY A 1 155 ? -8.446 21.191 11.475 1.00 94.44 155 GLY A N 1
ATOM 1273 C CA . GLY A 1 155 ? -9.297 21.481 12.627 1.00 94.44 155 GLY A CA 1
ATOM 1274 C C . GLY A 1 155 ? -9.991 20.264 13.242 1.00 94.44 155 GLY A C 1
ATOM 1275 O O . GLY A 1 155 ? -10.840 20.443 14.114 1.00 94.44 155 GLY A O 1
ATOM 1276 N N . PHE A 1 156 ? -9.643 19.031 12.852 1.00 93.75 156 PHE A N 1
ATOM 1277 C CA . PHE A 1 156 ? -10.204 17.844 13.501 1.00 93.75 156 PHE A CA 1
ATOM 1278 C C . PHE A 1 156 ? -9.679 17.691 14.935 1.00 93.75 156 PHE A C 1
ATOM 1280 O O . PHE A 1 156 ? -8.472 17.759 15.192 1.00 93.75 156 PHE A O 1
ATOM 1287 N N . ASN A 1 157 ? -10.590 17.407 15.870 1.00 92.81 157 ASN A N 1
ATOM 1288 C CA . ASN A 1 157 ? -10.254 17.147 17.265 1.00 92.81 157 ASN A CA 1
ATOM 1289 C C . ASN A 1 157 ? -9.983 15.651 17.491 1.00 92.81 157 ASN A C 1
ATOM 1291 O O . ASN A 1 157 ? -10.911 14.840 17.588 1.00 92.81 157 ASN A O 1
ATOM 1295 N N . ILE A 1 158 ? -8.696 15.290 17.520 1.00 94.44 158 ILE A N 1
ATOM 1296 C CA . ILE A 1 158 ? -8.239 13.896 17.558 1.00 94.44 158 ILE A CA 1
ATOM 1297 C C . ILE A 1 158 ? -7.209 13.677 18.664 1.00 94.44 158 ILE A C 1
ATOM 1299 O O . ILE A 1 158 ? -6.199 14.387 18.761 1.00 94.44 158 ILE A O 1
ATOM 1303 N N . GLU A 1 159 ? -7.428 12.618 19.445 1.00 95.31 159 GLU A N 1
ATOM 1304 C CA . GLU A 1 159 ? -6.498 12.130 20.463 1.00 95.31 159 GLU A CA 1
ATOM 1305 C C . GLU A 1 159 ? -6.005 10.721 20.108 1.00 95.31 159 GLU A C 1
ATOM 1307 O O . GLU A 1 159 ? -6.792 9.798 19.907 1.00 95.31 159 GLU A O 1
ATOM 1312 N N . ASN A 1 160 ? -4.684 10.540 20.069 1.00 96.44 160 ASN A N 1
ATOM 1313 C CA . ASN A 1 160 ? -4.066 9.225 19.925 1.00 96.44 160 ASN A CA 1
ATOM 1314 C C . ASN A 1 160 ? -4.024 8.507 21.280 1.00 96.44 160 ASN A C 1
ATOM 1316 O O . ASN A 1 160 ? -3.265 8.891 22.168 1.00 96.44 160 ASN A O 1
ATOM 1320 N N . ILE A 1 161 ? -4.791 7.428 21.411 1.00 96.62 161 ILE A N 1
ATOM 1321 C CA . ILE A 1 161 ? -4.895 6.620 22.634 1.00 96.62 161 ILE A CA 1
ATOM 1322 C C . ILE A 1 161 ? -4.177 5.276 22.525 1.00 96.62 161 ILE A C 1
ATOM 1324 O O . ILE A 1 161 ? -4.354 4.413 23.381 1.00 96.62 161 ILE A O 1
ATOM 1328 N N . SER A 1 162 ? -3.333 5.084 21.509 1.00 95.69 162 SER A N 1
ATOM 1329 C CA . SER A 1 162 ? -2.642 3.808 21.269 1.00 95.69 162 SER A CA 1
ATOM 1330 C C . SER A 1 162 ? -1.825 3.332 22.473 1.00 95.69 162 SER A C 1
ATOM 1332 O O . SER A 1 162 ? -1.792 2.142 22.757 1.00 95.69 162 SER A O 1
ATOM 1334 N N . ALA A 1 163 ? -1.219 4.252 23.233 1.00 94.06 163 ALA A N 1
ATOM 1335 C CA . ALA A 1 163 ? -0.455 3.925 24.442 1.00 94.06 163 ALA A CA 1
ATOM 1336 C C . ALA A 1 163 ? -1.324 3.408 25.609 1.00 94.06 163 ALA A C 1
ATOM 1338 O O . ALA A 1 163 ? -0.804 2.810 26.550 1.00 94.06 163 ALA A O 1
ATOM 1339 N N . LYS A 1 164 ? -2.645 3.638 25.567 1.00 95.50 164 LYS A N 1
ATOM 1340 C CA . LYS A 1 164 ? -3.604 3.152 26.571 1.00 95.50 164 LYS A CA 1
ATOM 1341 C C . LYS A 1 164 ? -4.064 1.719 26.278 1.00 95.50 164 LYS A C 1
ATOM 1343 O O . LYS A 1 164 ? -4.591 1.070 27.179 1.00 95.50 164 LYS A O 1
ATOM 1348 N N . LEU A 1 165 ? -3.862 1.231 25.049 1.00 95.81 165 LEU A N 1
ATOM 1349 C CA . LEU A 1 165 ? -4.212 -0.119 24.618 1.00 95.81 165 LEU A CA 1
ATOM 1350 C C . LEU A 1 165 ? -3.053 -1.077 24.899 1.00 95.81 165 LEU A C 1
ATOM 1352 O O . LEU A 1 165 ? -1.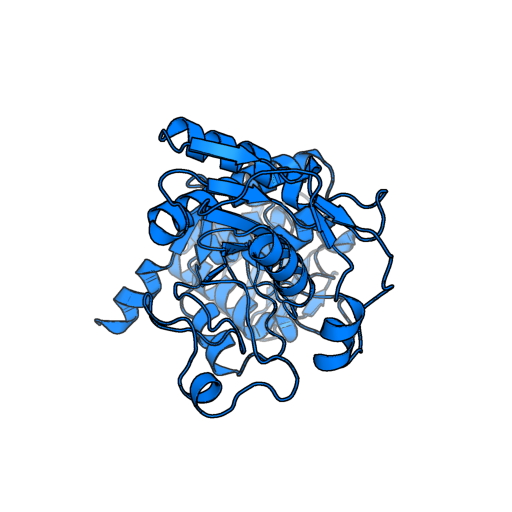951 -0.918 24.375 1.00 95.81 165 LEU A O 1
ATOM 1356 N N . LYS A 1 166 ? -3.311 -2.097 25.713 1.00 94.19 166 LYS A N 1
ATOM 1357 C CA . LYS A 1 166 ? -2.337 -3.126 26.074 1.00 94.19 166 LYS A CA 1
ATOM 1358 C C . LYS A 1 166 ? -2.739 -4.475 25.511 1.00 94.19 166 LYS A C 1
ATOM 1360 O O . LYS A 1 166 ? -3.912 -4.749 25.276 1.00 94.19 166 LYS A O 1
ATOM 1365 N N . ARG A 1 167 ? -1.728 -5.317 25.328 1.00 92.81 167 ARG A N 1
ATOM 1366 C CA . ARG A 1 167 ? -1.870 -6.728 24.993 1.00 92.81 167 ARG A CA 1
ATOM 1367 C C . ARG A 1 167 ? -1.505 -7.548 26.228 1.00 92.81 167 ARG A C 1
ATOM 1369 O O . ARG A 1 167 ? -0.373 -7.458 26.690 1.00 92.81 167 ARG A O 1
ATOM 1376 N N . ASN A 1 168 ? -2.442 -8.327 26.754 1.00 91.06 168 ASN A N 1
ATOM 1377 C CA . ASN A 1 168 ? -2.277 -9.028 28.033 1.00 91.06 168 ASN A CA 1
ATOM 1378 C C . ASN A 1 168 ? -1.707 -10.439 27.898 1.00 91.06 168 ASN A C 1
ATOM 1380 O O . ASN A 1 168 ? -1.173 -10.980 28.861 1.00 91.06 168 ASN A O 1
ATOM 1384 N N . LYS A 1 169 ? -1.827 -11.052 26.717 1.00 88.94 169 LYS A N 1
ATOM 1385 C CA . LYS A 1 169 ? -1.298 -12.391 26.437 1.00 88.94 169 LYS A CA 1
ATOM 1386 C C . LYS A 1 169 ? -0.779 -12.485 25.003 1.00 88.94 169 LYS A C 1
ATOM 1388 O O . LYS A 1 169 ? -1.331 -11.853 24.099 1.00 88.94 169 LYS A O 1
ATOM 1393 N N . SER A 1 170 ? 0.264 -13.290 24.796 1.00 86.69 170 SER A N 1
ATOM 1394 C CA . SER A 1 170 ? 0.684 -13.704 23.452 1.00 86.69 170 SER A CA 1
ATOM 1395 C C . SER A 1 170 ? -0.174 -14.880 22.987 1.00 86.69 170 SER A C 1
ATOM 1397 O O . SER A 1 170 ? -0.556 -15.732 23.786 1.00 86.69 170 SER A O 1
ATOM 1399 N N . ILE A 1 171 ? -0.490 -14.915 21.692 1.00 83.81 171 ILE A N 1
ATOM 1400 C CA . ILE A 1 171 ? -1.332 -15.960 21.071 1.00 83.81 171 ILE A CA 1
ATOM 1401 C C . ILE A 1 171 ? -0.581 -16.759 19.996 1.00 83.81 171 ILE A C 1
ATOM 1403 O O . ILE A 1 171 ? -1.171 -17.569 19.277 1.00 83.81 171 ILE A O 1
ATOM 1407 N N . GLY A 1 172 ? 0.731 -16.528 19.872 1.00 80.19 172 GLY A N 1
ATOM 1408 C CA . GLY A 1 172 ? 1.559 -17.108 18.822 1.00 80.19 172 GLY A CA 1
ATOM 1409 C C . GLY A 1 172 ? 1.109 -16.715 17.408 1.00 80.19 172 GLY A C 1
ATOM 1410 O O . GLY A 1 172 ? 0.373 -15.752 17.182 1.00 80.19 172 GLY A O 1
ATOM 1411 N N . LYS A 1 173 ? 1.579 -17.469 16.406 1.00 77.56 173 LYS A N 1
ATOM 1412 C CA . LYS A 1 173 ? 1.238 -17.218 14.999 1.00 77.56 173 LYS A CA 1
ATOM 1413 C C . LYS A 1 173 ? -0.138 -17.795 14.666 1.00 77.56 173 LYS A C 1
ATOM 1415 O O . LYS A 1 173 ? -0.360 -18.995 14.763 1.00 77.56 173 LYS A O 1
ATOM 1420 N N . ASN A 1 174 ? -1.011 -16.953 14.118 1.00 73.38 174 ASN A N 1
ATOM 1421 C CA . ASN A 1 174 ? -2.335 -17.347 13.617 1.00 73.38 174 ASN A CA 1
ATOM 1422 C C . ASN A 1 174 ? -2.322 -17.932 12.190 1.00 73.38 174 ASN A C 1
ATOM 1424 O O . ASN A 1 174 ? -3.375 -18.164 11.594 1.00 73.38 174 ASN A O 1
ATOM 1428 N N . LYS A 1 175 ? -1.140 -18.152 11.599 1.00 74.50 175 LYS A N 1
ATOM 1429 C CA . LYS A 1 175 ? -1.017 -18.715 10.248 1.00 74.50 175 LYS A CA 1
ATOM 1430 C C . LYS A 1 175 ? -1.479 -20.178 10.264 1.00 74.50 175 LYS A C 1
ATOM 1432 O O . LYS A 1 175 ? -0.989 -20.955 11.069 1.00 74.50 175 LYS A O 1
ATOM 1437 N N . GLY A 1 176 ? -2.407 -20.540 9.377 1.00 76.62 176 GLY A N 1
ATOM 1438 C CA . GLY A 1 176 ? -2.934 -21.909 9.252 1.00 76.62 176 GLY A CA 1
ATOM 1439 C C . GLY A 1 176 ? -4.120 -22.246 10.162 1.00 76.62 176 GLY A C 1
ATOM 1440 O O . GLY A 1 176 ? -4.813 -23.217 9.889 1.00 76.62 176 GLY A O 1
ATOM 1441 N N . LYS A 1 177 ? -4.416 -21.426 11.179 1.00 84.19 177 LYS A N 1
ATOM 1442 C CA . LYS A 1 177 ? -5.606 -21.604 12.027 1.00 84.19 177 LYS A CA 1
ATOM 1443 C C . LYS A 1 177 ? -6.890 -21.267 11.271 1.00 84.19 177 LYS A C 1
ATOM 1445 O O . LYS A 1 177 ? -6.864 -20.355 10.423 1.00 84.19 177 LYS A O 1
ATOM 1450 N N . SER A 1 178 ? -7.982 -21.954 11.619 1.00 85.31 178 SER A N 1
ATOM 1451 C CA . SER A 1 178 ? -9.323 -21.654 11.111 1.00 85.31 178 SER A CA 1
ATOM 1452 C C . SER A 1 178 ? -9.751 -20.240 11.516 1.00 85.31 178 SER A C 1
ATOM 1454 O O . SER A 1 178 ? -9.135 -19.618 12.384 1.00 85.31 178 SER A O 1
ATOM 1456 N N . LEU A 1 179 ? -10.774 -19.687 10.859 1.00 81.88 179 LEU A N 1
ATOM 1457 C CA . LEU A 1 179 ? -11.268 -18.361 11.228 1.00 81.88 179 LEU A CA 1
ATOM 1458 C C . LEU A 1 179 ? -11.753 -18.361 12.682 1.00 81.88 179 LEU A C 1
ATOM 1460 O O . LEU A 1 179 ? -11.334 -17.502 13.444 1.00 81.88 179 LEU A O 1
ATOM 1464 N N . ASP A 1 180 ? -12.541 -19.361 13.063 1.00 84.81 180 ASP A N 1
ATOM 1465 C CA . ASP A 1 180 ? -13.086 -19.530 14.409 1.00 84.81 180 ASP A CA 1
ATOM 1466 C C . ASP A 1 180 ? -12.003 -19.550 15.490 1.00 84.81 180 ASP A C 1
ATOM 1468 O O . ASP A 1 180 ? -12.067 -18.765 16.435 1.00 84.81 180 ASP A O 1
ATOM 1472 N N . ASP A 1 181 ? -10.971 -20.382 15.315 1.00 86.69 181 ASP A N 1
ATOM 1473 C CA . ASP A 1 181 ? -9.887 -20.502 16.299 1.00 86.69 181 ASP A CA 1
ATOM 1474 C C . ASP A 1 181 ? -9.177 -19.159 16.489 1.00 86.69 181 ASP A C 1
ATOM 1476 O O . ASP A 1 181 ? -8.832 -18.776 17.603 1.00 86.69 181 ASP A O 1
ATOM 1480 N N . ARG A 1 182 ? -9.021 -18.381 15.408 1.00 85.25 182 ARG A N 1
ATOM 1481 C CA . ARG A 1 182 ? -8.403 -17.052 15.492 1.00 85.25 182 ARG A CA 1
ATOM 1482 C C . ARG A 1 182 ? -9.223 -16.065 16.306 1.00 85.25 182 ARG A C 1
ATOM 1484 O O . ARG A 1 182 ? -8.610 -15.145 16.837 1.00 85.25 182 ARG A O 1
ATOM 1491 N N . PHE A 1 183 ? -10.552 -16.179 16.335 1.00 86.88 183 PHE A N 1
ATOM 1492 C CA . PHE A 1 183 ? -11.417 -15.311 17.143 1.00 86.88 183 PHE A CA 1
ATOM 1493 C C . PHE A 1 183 ? -11.399 -15.716 18.616 1.00 86.88 183 PHE A C 1
ATOM 1495 O O . PHE A 1 183 ? -11.302 -14.844 19.476 1.00 86.88 183 PHE A O 1
ATOM 1502 N N . GLU A 1 184 ? -11.407 -17.017 18.902 1.00 88.25 184 GLU A N 1
ATOM 1503 C CA . GLU A 1 184 ? -11.278 -17.511 20.275 1.00 88.25 184 GLU A CA 1
ATOM 1504 C C . GLU A 1 184 ? -9.911 -17.164 20.876 1.00 88.25 184 GLU A C 1
ATOM 1506 O O . GLU A 1 184 ? -9.833 -16.640 21.987 1.00 88.25 184 GLU A O 1
ATOM 1511 N N . ASP A 1 185 ? -8.832 -17.338 20.109 1.00 88.88 185 ASP A N 1
ATOM 1512 C CA . ASP A 1 185 ? -7.476 -17.013 20.556 1.00 88.88 185 ASP A CA 1
ATOM 1513 C C . ASP A 1 185 ? -7.334 -15.538 20.948 1.00 88.88 185 ASP A C 1
ATOM 1515 O O . ASP A 1 185 ? -6.745 -15.211 21.985 1.00 88.88 185 ASP A O 1
ATOM 1519 N N . VAL A 1 186 ? -7.863 -14.634 20.111 1.00 88.88 186 VAL A N 1
ATOM 1520 C CA . VAL A 1 186 ? -7.739 -13.191 20.351 1.00 88.88 186 VAL A CA 1
ATOM 1521 C C . VAL A 1 186 ? -8.668 -12.688 21.442 1.00 88.88 186 VAL A C 1
ATOM 1523 O O . VAL A 1 186 ? -8.431 -11.595 21.933 1.00 88.88 186 VAL A O 1
ATOM 1526 N N . ARG A 1 187 ? -9.707 -13.427 21.839 1.00 92.44 187 ARG A N 1
ATOM 1527 C CA . ARG A 1 187 ? -10.686 -12.932 22.808 1.00 92.44 187 ARG A CA 1
ATOM 1528 C C . ARG A 1 187 ? -10.012 -12.615 24.145 1.00 92.44 187 ARG A C 1
ATOM 1530 O O . ARG A 1 187 ? -9.329 -13.459 24.739 1.00 92.44 187 ARG A O 1
ATOM 1537 N N . GLY A 1 188 ? -10.193 -11.383 24.617 1.00 93.12 188 GLY A N 1
ATOM 1538 C CA . GLY A 1 188 ? -9.599 -10.914 25.873 1.00 93.12 188 GLY A CA 1
ATOM 1539 C C . GLY A 1 188 ? -8.104 -10.615 25.781 1.00 93.12 188 GLY A C 1
ATOM 1540 O O . GLY A 1 188 ? -7.456 -10.459 26.813 1.00 93.12 188 GLY A O 1
ATOM 1541 N N . VAL A 1 189 ? -7.521 -10.592 24.577 1.00 94.81 189 VAL A N 1
ATOM 1542 C CA . VAL A 1 189 ? -6.095 -10.291 24.405 1.00 94.81 189 VAL A CA 1
ATOM 1543 C C . VAL A 1 189 ? -5.819 -8.817 24.641 1.00 94.81 189 VAL A C 1
ATOM 1545 O O . VAL A 1 189 ? -4.800 -8.489 25.249 1.00 94.81 189 VAL A O 1
ATOM 1548 N N . HIS A 1 190 ? -6.687 -7.941 24.147 1.00 96.19 190 HIS A N 1
ATOM 1549 C CA . HIS A 1 190 ? -6.498 -6.504 24.240 1.00 96.19 190 HIS A CA 1
ATOM 1550 C C . HIS A 1 190 ? -7.353 -5.924 25.358 1.00 96.19 190 HIS A C 1
ATOM 1552 O O . HIS A 1 190 ? -8.537 -6.233 25.458 1.00 96.19 190 HIS A O 1
ATOM 1558 N N . THR A 1 191 ? -6.750 -5.058 26.170 1.00 96.38 191 THR A N 1
ATOM 1559 C CA . THR A 1 191 ? -7.465 -4.284 27.189 1.00 96.38 191 THR A CA 1
ATOM 1560 C C . THR A 1 191 ? -7.039 -2.836 27.168 1.00 96.38 191 THR A C 1
ATOM 1562 O O . THR A 1 191 ? -5.879 -2.520 26.883 1.00 96.38 191 THR A O 1
ATOM 1565 N N . LEU A 1 192 ? -7.961 -1.958 27.531 1.00 95.75 192 LEU A N 1
ATOM 1566 C CA . LEU A 1 192 ? -7.738 -0.528 27.579 1.00 95.75 192 LEU A CA 1
ATOM 1567 C C . LEU A 1 192 ? -7.636 -0.075 29.039 1.00 95.75 192 LEU A C 1
ATOM 1569 O O . LEU A 1 192 ? -8.521 -0.353 29.851 1.00 95.75 192 LEU A O 1
ATOM 1573 N N . ASN A 1 193 ? -6.552 0.630 29.379 1.00 92.50 193 ASN A N 1
ATOM 1574 C CA . ASN A 1 193 ? -6.445 1.304 30.678 1.00 92.50 193 ASN A CA 1
ATOM 1575 C C . ASN A 1 193 ? -7.571 2.347 30.834 1.00 92.50 193 ASN A C 1
ATOM 1577 O O . ASN A 1 193 ? -8.172 2.756 29.843 1.00 92.50 193 ASN A O 1
ATOM 1581 N N . GLU A 1 194 ? -7.816 2.815 32.062 1.00 85.94 194 GLU A N 1
ATOM 1582 C CA . GLU A 1 194 ? -8.903 3.747 32.396 1.00 85.94 194 GLU A CA 1
ATOM 1583 C C . GLU A 1 194 ? -8.977 4.963 31.454 1.00 85.94 194 GLU A C 1
ATOM 1585 O O . GLU A 1 194 ? -8.172 5.894 31.501 1.00 85.94 194 GLU A O 1
ATOM 1590 N N . ILE A 1 195 ? -9.975 4.934 30.573 1.00 91.12 195 ILE A N 1
ATOM 1591 C CA . ILE A 1 195 ? -10.358 6.025 29.687 1.00 91.12 195 ILE A CA 1
ATOM 1592 C C . ILE A 1 195 ? -11.875 6.027 29.559 1.00 91.12 195 ILE A C 1
ATOM 1594 O O . ILE A 1 195 ? -12.509 4.981 29.415 1.00 91.12 195 ILE A O 1
ATOM 1598 N N . ASN A 1 196 ? -12.460 7.219 29.612 1.00 89.75 196 ASN A N 1
ATOM 1599 C CA . ASN A 1 196 ? -13.883 7.395 29.399 1.00 89.75 196 ASN A CA 1
ATOM 1600 C C . ASN A 1 196 ? -14.170 7.499 27.894 1.00 89.75 196 ASN A C 1
ATOM 1602 O O . ASN A 1 196 ? -13.926 8.540 27.285 1.00 89.75 196 ASN A O 1
ATOM 1606 N N . LEU A 1 197 ? -14.692 6.422 27.302 1.00 93.69 197 LEU A N 1
ATOM 1607 C CA . LEU A 1 197 ? -15.116 6.399 25.900 1.00 93.69 197 LEU A CA 1
ATOM 1608 C C . LEU A 1 197 ? -16.615 6.638 25.719 1.00 93.69 197 LEU A C 1
ATOM 1610 O O . LEU A 1 197 ? -17.099 6.486 24.601 1.00 93.69 197 LEU A O 1
ATOM 1614 N N . GLN A 1 198 ? -17.351 7.024 26.768 1.00 93.00 198 GLN A N 1
ATOM 1615 C CA . GLN A 1 198 ? -18.807 7.140 26.730 1.00 93.00 198 GLN A CA 1
ATOM 1616 C C . GLN A 1 198 ? -19.265 7.974 25.526 1.00 93.00 198 GLN A C 1
ATOM 1618 O O . GLN A 1 198 ? -19.097 9.195 25.495 1.00 93.00 198 GLN A O 1
ATOM 1623 N N . ARG A 1 199 ? -19.866 7.294 24.538 1.00 88.44 199 ARG A N 1
ATOM 1624 C CA . ARG A 1 199 ? -20.376 7.875 23.279 1.00 88.44 199 ARG A CA 1
ATOM 1625 C C . ARG A 1 199 ? -19.317 8.574 22.411 1.00 88.44 199 ARG A C 1
ATOM 1627 O O . ARG A 1 199 ? -19.671 9.362 21.540 1.00 88.44 199 ARG A O 1
ATOM 1634 N N . LYS A 1 200 ? -18.029 8.307 22.624 1.00 93.12 200 LYS A N 1
ATOM 1635 C CA . LYS A 1 200 ? -16.931 8.860 21.820 1.00 93.12 200 LYS A CA 1
ATOM 1636 C C . LYS A 1 200 ? -16.625 7.949 20.639 1.00 93.12 200 LYS A C 1
ATOM 1638 O O . LYS A 1 200 ? -16.542 6.733 20.812 1.00 93.12 200 LYS A O 1
ATOM 1643 N N . ASN A 1 201 ? -16.446 8.537 19.459 1.00 95.31 201 ASN A N 1
ATOM 1644 C CA . ASN A 1 201 ? -16.100 7.782 18.261 1.00 95.31 201 ASN A CA 1
ATOM 1645 C C . ASN A 1 201 ? -14.627 7.371 18.300 1.00 95.31 201 ASN A C 1
ATOM 1647 O O . ASN A 1 201 ? -13.776 8.084 18.839 1.00 95.31 201 ASN A O 1
ATOM 1651 N N . VAL A 1 202 ? -14.330 6.208 17.731 1.00 97.31 202 VAL A N 1
ATOM 1652 C CA . VAL A 1 202 ? -12.993 5.622 17.707 1.00 97.31 202 VAL A CA 1
ATOM 1653 C C . VAL A 1 202 ? -12.645 5.200 16.285 1.00 97.31 202 VAL A C 1
ATOM 1655 O O . VAL A 1 202 ? -13.412 4.497 15.631 1.00 97.31 202 VAL A O 1
ATOM 1658 N N . LEU A 1 203 ? -11.466 5.599 15.819 1.00 97.69 203 LEU A N 1
ATOM 1659 C CA . LEU A 1 203 ? -10.875 5.178 14.559 1.00 97.69 203 LEU A CA 1
ATOM 1660 C C . LEU A 1 203 ? -9.689 4.245 14.828 1.00 97.69 203 LEU A C 1
ATOM 1662 O O . LEU A 1 203 ? -8.670 4.641 15.398 1.00 97.69 203 LEU A O 1
ATOM 1666 N N . ILE A 1 204 ? -9.819 2.998 14.390 1.00 97.62 204 ILE A N 1
ATOM 1667 C CA . ILE A 1 204 ? -8.751 1.998 14.425 1.00 97.62 204 ILE A CA 1
ATOM 1668 C C . ILE A 1 204 ? -7.940 2.105 13.135 1.00 97.62 204 ILE A C 1
ATOM 1670 O O . ILE A 1 204 ? -8.488 1.925 12.046 1.00 97.62 204 ILE A O 1
ATOM 1674 N N . LEU A 1 205 ? -6.635 2.348 13.257 1.00 97.06 205 LEU A N 1
ATOM 1675 C CA . LEU A 1 205 ? -5.688 2.309 12.148 1.00 97.06 205 LEU A CA 1
ATOM 1676 C C . LEU A 1 205 ? -4.891 1.009 12.139 1.00 97.06 205 LEU A C 1
ATOM 1678 O O . LEU A 1 205 ? -4.301 0.634 13.149 1.00 97.06 205 LEU A O 1
ATOM 1682 N N . ASP A 1 206 ? -4.797 0.363 10.982 1.00 95.50 206 ASP A N 1
ATOM 1683 C CA . ASP A 1 206 ? -3.975 -0.840 10.818 1.00 95.50 206 ASP A CA 1
ATOM 1684 C C . ASP A 1 206 ? -3.216 -0.841 9.485 1.00 95.50 206 ASP A C 1
ATOM 1686 O O . ASP A 1 206 ? -3.597 -0.168 8.523 1.00 95.50 206 ASP A O 1
ATOM 1690 N N . ASP A 1 207 ? -2.132 -1.610 9.403 1.00 94.19 207 ASP A N 1
ATOM 1691 C CA . ASP A 1 207 ? -1.376 -1.739 8.161 1.00 94.19 207 ASP A CA 1
ATOM 1692 C C . ASP A 1 207 ? -2.164 -2.580 7.150 1.00 94.19 207 ASP A C 1
ATOM 1694 O O . ASP A 1 207 ? -2.419 -2.148 6.024 1.00 94.19 207 ASP A O 1
ATOM 1698 N N . VAL A 1 208 ? -2.596 -3.775 7.551 1.00 92.69 208 VAL A N 1
ATOM 1699 C CA . VAL A 1 208 ? -3.303 -4.716 6.689 1.00 92.69 208 VAL A CA 1
ATOM 1700 C C . VAL A 1 208 ? -4.393 -5.447 7.457 1.00 92.69 208 VAL A C 1
ATOM 1702 O O . VAL A 1 208 ? -4.120 -6.258 8.340 1.00 92.69 208 VAL A O 1
ATOM 1705 N N . VAL A 1 209 ? -5.636 -5.303 6.998 1.00 90.75 209 VAL A N 1
ATOM 1706 C CA . VAL A 1 209 ? -6.729 -6.148 7.477 1.00 90.75 209 VAL A CA 1
ATOM 1707 C C . VAL A 1 209 ? -6.667 -7.531 6.822 1.00 90.75 209 VAL A C 1
ATOM 1709 O O . VAL A 1 209 ? -6.646 -7.666 5.596 1.00 90.75 209 VAL A O 1
ATOM 1712 N N . THR A 1 210 ? -6.634 -8.572 7.657 1.00 87.75 210 THR A N 1
ATOM 1713 C CA . THR A 1 210 ? -6.665 -9.984 7.236 1.00 87.75 210 THR A CA 1
ATOM 1714 C C . THR A 1 210 ? -7.966 -10.658 7.693 1.00 87.75 210 THR A C 1
ATOM 1716 O O . THR A 1 210 ? -9.027 -10.410 7.132 1.00 87.75 210 THR A O 1
ATOM 1719 N N . SER A 1 211 ? -7.912 -11.472 8.749 1.00 85.19 211 SER A N 1
ATOM 1720 C CA . SER A 1 211 ? -9.069 -12.161 9.343 1.00 85.19 211 SER A CA 1
ATOM 1721 C C . SER A 1 211 ? -9.980 -11.258 10.179 1.00 85.19 211 SER A C 1
ATOM 1723 O O . SER A 1 211 ? -11.091 -11.660 10.501 1.00 85.19 211 SER A O 1
ATOM 1725 N N . LYS A 1 212 ? -9.516 -10.043 10.510 1.00 90.50 212 LYS A N 1
ATOM 1726 C CA . LYS A 1 212 ? -10.154 -9.074 11.423 1.00 90.50 212 LYS A CA 1
ATOM 1727 C C . LYS A 1 212 ? -10.239 -9.492 12.887 1.00 90.50 212 LYS A C 1
ATOM 1729 O O . LYS A 1 212 ? -10.772 -8.714 13.664 1.00 90.50 212 LYS A O 1
ATOM 1734 N N . SER A 1 213 ? -9.698 -10.641 13.288 1.00 90.38 213 SER A N 1
ATOM 1735 C CA . SER A 1 213 ? -9.796 -11.093 14.680 1.00 90.38 213 SER A CA 1
ATOM 1736 C C . SER A 1 213 ? -9.207 -10.065 15.663 1.00 90.38 213 SER A C 1
ATOM 1738 O O . SER A 1 213 ? -9.877 -9.670 16.610 1.00 90.38 213 SER A O 1
ATOM 1740 N N . THR A 1 214 ? -8.023 -9.514 15.376 1.00 92.62 214 THR A N 1
ATOM 1741 C CA . THR A 1 214 ? -7.419 -8.431 16.178 1.00 92.62 214 THR A CA 1
ATOM 1742 C C . THR A 1 214 ? -8.316 -7.192 16.269 1.00 92.62 214 THR A C 1
ATOM 1744 O O . THR A 1 214 ? -8.553 -6.682 17.358 1.00 92.62 214 THR A O 1
ATOM 1747 N N . ILE A 1 215 ? -8.843 -6.722 15.132 1.00 95.12 215 ILE A N 1
ATOM 1748 C CA . ILE A 1 215 ? -9.748 -5.562 15.075 1.00 95.12 215 ILE A CA 1
ATOM 1749 C C . ILE A 1 215 ? -11.014 -5.834 15.889 1.00 95.12 215 ILE A C 1
ATOM 1751 O O . ILE A 1 215 ? -11.475 -4.957 16.613 1.00 95.12 215 ILE A O 1
ATOM 1755 N N . TRP A 1 216 ? -11.570 -7.041 15.786 1.00 94.94 216 TRP A N 1
ATOM 1756 C CA . TRP A 1 216 ? -12.761 -7.444 16.519 1.00 94.94 216 TRP A CA 1
ATOM 1757 C C . TRP A 1 216 ? -12.534 -7.438 18.029 1.00 94.94 216 TRP A C 1
ATOM 1759 O O . TRP A 1 216 ? -13.352 -6.863 18.738 1.00 94.94 216 TRP A O 1
ATOM 1769 N N . ASP A 1 217 ? -11.423 -7.999 18.515 1.00 95.69 217 ASP A N 1
ATOM 1770 C CA . ASP A 1 217 ? -11.147 -8.043 19.955 1.00 95.69 217 ASP A CA 1
ATOM 1771 C C . ASP A 1 217 ? -10.897 -6.648 20.541 1.00 95.69 217 ASP A C 1
ATOM 1773 O O . ASP A 1 217 ? -11.411 -6.323 21.608 1.00 95.69 217 ASP A O 1
ATOM 1777 N N . ILE A 1 218 ? -10.190 -5.785 19.807 1.00 97.00 218 ILE A N 1
ATOM 1778 C CA . ILE A 1 218 ? -10.034 -4.379 20.198 1.00 97.00 218 ILE A CA 1
ATOM 1779 C C . ILE A 1 218 ? -11.397 -3.677 20.206 1.00 97.00 218 ILE A C 1
ATOM 1781 O O . ILE A 1 218 ? -11.722 -2.958 21.144 1.00 97.00 218 ILE A O 1
ATOM 1785 N N . SER A 1 219 ? -12.221 -3.897 19.180 1.00 97.19 219 SER A N 1
ATOM 1786 C CA . SER A 1 219 ? -13.553 -3.285 19.091 1.00 97.19 219 SER A CA 1
ATOM 1787 C C . SER A 1 219 ? -14.477 -3.746 20.217 1.00 97.19 219 SER A C 1
ATOM 1789 O O . SER A 1 219 ? -15.246 -2.942 20.734 1.00 97.19 219 SER A O 1
ATOM 1791 N N . ARG A 1 220 ? -14.376 -5.016 20.626 1.00 96.38 220 ARG A N 1
ATOM 1792 C CA . ARG A 1 220 ? -15.072 -5.574 21.789 1.00 96.38 220 ARG A CA 1
ATOM 1793 C C . ARG A 1 220 ? -14.706 -4.805 23.057 1.00 96.38 220 ARG A C 1
ATOM 1795 O O . ARG A 1 220 ? -15.600 -4.266 23.699 1.00 96.38 220 ARG A O 1
ATOM 1802 N N . GLU A 1 221 ? -13.412 -4.684 23.357 1.00 96.81 221 GLU A N 1
ATOM 1803 C CA . GLU A 1 221 ? -12.919 -3.929 24.520 1.00 96.81 221 GLU A CA 1
ATOM 1804 C C . GLU A 1 221 ? -13.418 -2.474 24.504 1.00 96.81 221 GLU A C 1
ATOM 1806 O O . GLU A 1 221 ? -13.910 -1.959 25.504 1.00 96.81 221 GLU A O 1
ATOM 1811 N N . LEU A 1 222 ? -13.363 -1.801 23.351 1.00 97.06 222 LEU A N 1
ATOM 1812 C CA . LEU A 1 222 ? -13.860 -0.427 23.212 1.00 97.06 222 LEU A CA 1
ATOM 1813 C C . LEU A 1 222 ? -15.370 -0.325 23.480 1.00 97.06 222 LEU A C 1
ATOM 1815 O O . LEU A 1 222 ? -15.817 0.620 24.133 1.00 97.06 222 LEU A O 1
ATOM 1819 N N . LYS A 1 223 ? -16.165 -1.289 22.998 1.00 95.88 223 LYS A N 1
ATOM 1820 C CA . LYS A 1 223 ? -17.610 -1.344 23.263 1.00 95.88 223 LYS A CA 1
ATOM 1821 C C . LYS A 1 223 ? -17.925 -1.636 24.724 1.00 95.88 223 LYS A C 1
ATOM 1823 O O . LYS A 1 223 ? -18.838 -1.013 25.255 1.00 95.88 223 LYS A O 1
ATOM 1828 N N . GLU A 1 224 ? -17.150 -2.490 25.388 1.00 95.19 224 GLU A N 1
ATOM 1829 C CA . GLU A 1 224 ? -17.253 -2.733 26.835 1.00 95.19 224 GLU A CA 1
ATOM 1830 C C . GLU A 1 224 ? -16.963 -1.451 27.653 1.00 95.19 224 GLU A C 1
ATOM 1832 O O . GLU A 1 224 ? -17.469 -1.290 28.761 1.00 95.19 224 GLU A O 1
ATOM 1837 N N . LYS A 1 225 ? -16.226 -0.485 27.080 1.00 95.56 225 LYS A N 1
ATOM 1838 C CA . LYS A 1 225 ? -16.018 0.876 27.621 1.00 95.56 225 LYS A CA 1
ATOM 1839 C C . LYS A 1 225 ? -17.013 1.923 27.089 1.00 95.56 225 LYS A C 1
ATOM 1841 O O . LYS A 1 225 ? -16.775 3.122 27.234 1.00 95.56 225 LYS A O 1
ATOM 1846 N N . ASN A 1 226 ? -18.124 1.491 26.490 1.00 95.31 226 ASN A N 1
ATOM 1847 C CA . ASN A 1 226 ? -19.196 2.334 25.944 1.00 95.31 226 ASN A CA 1
ATOM 1848 C C . ASN A 1 226 ? -18.768 3.301 24.824 1.00 95.31 226 ASN A C 1
ATOM 1850 O O . ASN A 1 226 ? -19.349 4.385 24.680 1.00 95.31 226 ASN A O 1
ATOM 1854 N N . ALA A 1 227 ? -17.781 2.913 24.010 1.00 96.12 227 ALA A N 1
ATOM 1855 C CA . ALA A 1 227 ? -17.438 3.652 22.799 1.00 96.12 227 ALA A CA 1
ATOM 1856 C C . ALA A 1 227 ? -18.656 3.833 21.874 1.00 96.12 227 ALA A C 1
ATOM 1858 O O . ALA A 1 227 ? -19.489 2.930 21.718 1.00 96.12 227 ALA A O 1
ATOM 1859 N N . GLY A 1 228 ? -18.721 5.006 21.238 1.00 94.75 228 GLY A N 1
ATOM 1860 C CA . GLY A 1 228 ? -19.681 5.362 20.196 1.00 94.75 228 GLY A CA 1
ATOM 1861 C C . GLY A 1 228 ? -19.432 4.569 18.915 1.00 94.75 228 GLY A C 1
ATOM 1862 O O . GLY A 1 228 ? -19.363 3.341 18.937 1.00 94.75 228 GLY A O 1
ATOM 1863 N N . GLU A 1 229 ? -19.309 5.231 17.772 1.00 95.19 229 GLU A N 1
ATOM 1864 C CA . GLU A 1 229 ? -18.967 4.521 16.539 1.00 95.19 229 GLU A CA 1
ATOM 1865 C C . GLU A 1 229 ? -17.511 4.058 16.549 1.00 95.19 229 GLU A C 1
ATOM 1867 O O . GLU A 1 229 ? -16.617 4.793 16.962 1.00 95.19 229 GLU A O 1
ATOM 1872 N N . ILE A 1 230 ? -17.269 2.832 16.084 1.00 96.69 230 ILE A N 1
ATOM 1873 C CA . ILE A 1 230 ? -15.924 2.281 15.923 1.00 96.69 230 ILE A CA 1
ATOM 1874 C C . ILE A 1 230 ? -15.709 2.028 14.439 1.00 96.69 230 ILE A C 1
ATOM 1876 O O . ILE A 1 230 ? -16.269 1.093 13.868 1.00 96.69 230 ILE A O 1
ATOM 1880 N N . ASN A 1 231 ? -14.897 2.865 13.813 1.00 96.44 231 ASN A N 1
ATOM 1881 C CA . ASN A 1 231 ? -14.550 2.765 12.405 1.00 96.44 231 ASN A CA 1
ATOM 1882 C C . ASN A 1 231 ? -13.123 2.239 12.250 1.00 96.44 231 ASN A C 1
ATOM 1884 O O . ASN A 1 231 ? -12.287 2.371 13.143 1.00 96.44 231 ASN A O 1
ATOM 1888 N N . VAL A 1 232 ? -12.838 1.626 11.106 1.00 96.25 232 VAL A N 1
ATOM 1889 C CA . VAL A 1 232 ? -11.536 1.027 10.808 1.00 96.25 232 VAL A CA 1
ATOM 1890 C C . VAL A 1 232 ? -11.022 1.578 9.489 1.00 96.25 232 VAL A C 1
ATOM 1892 O O . VAL A 1 232 ? -11.734 1.565 8.483 1.00 96.25 232 VAL A O 1
ATOM 1895 N N . LEU A 1 233 ? -9.769 2.015 9.486 1.00 95.75 233 LEU A N 1
ATOM 1896 C CA . LEU A 1 233 ? -9.083 2.535 8.315 1.00 95.75 233 LEU A CA 1
ATOM 1897 C C . LEU A 1 233 ? -7.726 1.840 8.162 1.00 95.75 233 LEU A C 1
ATOM 1899 O O . LEU A 1 233 ? -6.904 1.865 9.074 1.00 95.75 233 LEU A O 1
ATOM 1903 N N . THR A 1 234 ? -7.481 1.196 7.019 1.00 95.31 234 THR A N 1
ATOM 1904 C CA . THR A 1 234 ? -6.233 0.440 6.800 1.00 95.31 234 THR A CA 1
ATOM 1905 C C . THR A 1 234 ? -5.526 0.800 5.500 1.00 95.31 234 THR A C 1
ATOM 1907 O O . THR A 1 234 ? -6.152 1.269 4.549 1.00 95.31 234 THR A O 1
ATOM 1910 N N . LEU A 1 235 ? -4.215 0.539 5.416 1.00 95.00 235 LEU A N 1
ATOM 1911 C CA . LEU A 1 235 ? -3.477 0.705 4.153 1.00 95.00 235 LEU A CA 1
ATOM 1912 C C . LEU A 1 235 ? -3.830 -0.395 3.146 1.00 95.00 235 LEU A C 1
ATOM 1914 O O . LEU A 1 235 ? -3.921 -0.174 1.939 1.00 95.00 235 LEU A O 1
ATOM 1918 N N . GLY A 1 236 ? -3.992 -1.616 3.644 1.00 92.12 236 GLY A N 1
ATOM 1919 C CA . GLY A 1 236 ? -4.172 -2.800 2.826 1.00 92.12 236 GLY A CA 1
ATOM 1920 C C . GLY A 1 236 ? -5.345 -3.649 3.274 1.00 92.12 236 GLY A C 1
ATOM 1921 O O . GLY A 1 236 ? -5.578 -3.832 4.469 1.00 92.12 236 GLY A O 1
ATOM 1922 N N . ARG A 1 237 ? -6.026 -4.255 2.309 1.00 88.38 237 ARG A N 1
ATOM 1923 C CA . ARG A 1 237 ? -6.844 -5.447 2.524 1.00 88.38 237 ARG A CA 1
ATOM 1924 C C . ARG A 1 237 ? -6.146 -6.667 1.947 1.00 88.38 237 ARG A C 1
ATOM 1926 O O . ARG A 1 237 ? -5.843 -6.680 0.755 1.00 88.38 237 ARG A O 1
ATOM 1933 N N . ASN A 1 238 ? -5.959 -7.704 2.759 1.00 84.81 238 ASN A N 1
ATOM 1934 C CA . ASN A 1 238 ? -5.544 -9.003 2.244 1.00 84.81 238 ASN A CA 1
ATOM 1935 C C . ASN A 1 238 ? -6.741 -9.727 1.609 1.00 84.81 238 ASN A C 1
ATOM 1937 O O . ASN A 1 238 ? -7.772 -9.926 2.257 1.00 84.81 238 ASN A O 1
ATOM 1941 N N . LEU A 1 239 ? -6.607 -10.109 0.341 1.00 72.88 239 LEU A N 1
ATOM 1942 C CA . LEU A 1 239 ? -7.605 -10.893 -0.381 1.00 72.88 239 LEU A CA 1
ATOM 1943 C C . LEU A 1 239 ? -7.192 -12.364 -0.329 1.00 72.88 239 LEU A C 1
ATOM 1945 O O . LEU A 1 239 ? -6.300 -12.783 -1.060 1.00 72.88 239 LEU A O 1
ATOM 1949 N N . LEU A 1 240 ? -7.840 -13.132 0.554 1.00 58.34 240 LEU A N 1
ATOM 1950 C CA . LEU A 1 240 ? -7.591 -14.573 0.713 1.00 58.34 240 LEU A CA 1
ATOM 1951 C C . LEU A 1 240 ? -8.002 -15.378 -0.530 1.00 58.34 240 LEU A C 1
ATOM 1953 O O . LEU A 1 240 ? -7.419 -16.419 -0.800 1.00 58.34 240 LEU A O 1
ATOM 1957 N N . SER A 1 241 ? -8.958 -14.872 -1.307 1.00 51.72 241 SER A N 1
ATOM 1958 C CA . SER A 1 241 ? -9.302 -15.368 -2.635 1.00 51.72 241 SER A CA 1
ATOM 1959 C C . SER A 1 241 ? -9.640 -14.169 -3.518 1.00 51.72 241 SER A C 1
ATOM 1961 O O . SER A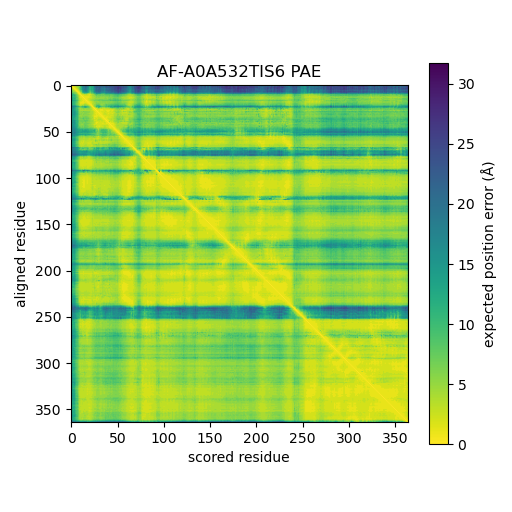 1 241 ? -10.512 -13.362 -3.195 1.00 51.72 241 SER A O 1
ATOM 1963 N N . ILE A 1 242 ? -8.903 -13.998 -4.613 1.00 50.16 242 ILE A N 1
ATOM 1964 C CA . ILE A 1 242 ? -9.369 -13.150 -5.710 1.00 50.16 242 ILE A CA 1
ATOM 1965 C C . ILE A 1 242 ? -10.144 -14.089 -6.625 1.00 50.16 242 ILE A C 1
ATOM 1967 O O . ILE A 1 242 ? -9.562 -15.030 -7.152 1.00 50.16 242 ILE A O 1
ATOM 1971 N N . ASN A 1 243 ? -11.447 -13.863 -6.791 1.00 50.16 243 ASN A N 1
ATOM 1972 C CA . ASN A 1 243 ? -12.112 -14.361 -7.992 1.00 50.16 243 ASN A CA 1
ATOM 1973 C C . ASN A 1 243 ? -11.441 -13.646 -9.167 1.00 50.16 243 ASN A C 1
ATOM 1975 O O . ASN A 1 243 ? -11.324 -12.423 -9.090 1.00 50.16 243 ASN A O 1
ATOM 1979 N N . ASN A 1 244 ? -11.004 -14.375 -10.201 1.00 50.78 244 ASN A N 1
ATOM 1980 C CA . ASN A 1 244 ? -10.222 -13.860 -11.343 1.00 50.78 244 ASN A CA 1
ATOM 1981 C C . ASN A 1 244 ? -10.674 -12.466 -11.838 1.00 50.78 244 ASN A C 1
ATOM 1983 O O . ASN A 1 244 ? -9.841 -11.612 -12.123 1.00 50.78 244 ASN A O 1
ATOM 1987 N N . ASN A 1 245 ? -11.979 -12.194 -11.808 1.00 51.62 245 ASN A N 1
ATOM 1988 C CA . ASN A 1 245 ? -12.598 -10.919 -12.177 1.00 51.62 245 ASN A CA 1
ATOM 1989 C C . ASN A 1 245 ? -12.041 -9.686 -11.419 1.00 51.62 245 ASN A C 1
ATOM 1991 O O . ASN A 1 245 ? -11.913 -8.619 -12.001 1.00 51.62 245 ASN A O 1
ATOM 1995 N N . MET A 1 246 ? -11.668 -9.799 -10.135 1.00 53.97 246 MET A N 1
ATOM 1996 C CA . MET A 1 246 ? -11.106 -8.662 -9.375 1.00 53.97 246 MET A CA 1
ATOM 1997 C C . MET A 1 246 ? -9.643 -8.367 -9.741 1.00 53.97 246 MET A C 1
ATOM 1999 O O . MET A 1 246 ? -9.169 -7.253 -9.527 1.00 53.97 246 MET A O 1
ATOM 2003 N N . GLU A 1 247 ? -8.907 -9.362 -10.242 1.00 58.06 247 GLU A N 1
ATOM 2004 C CA . GLU A 1 247 ? -7.554 -9.159 -10.772 1.00 58.06 247 GLU A CA 1
ATOM 2005 C C . GLU A 1 247 ? -7.620 -8.420 -12.117 1.00 58.06 247 GLU A C 1
ATOM 2007 O O . GLU A 1 247 ? -6.804 -7.529 -12.352 1.00 58.06 247 GLU A O 1
ATOM 2012 N N . GLU A 1 248 ? -8.634 -8.700 -12.942 1.00 55.53 248 GLU A N 1
ATOM 2013 C CA . GLU A 1 248 ? -8.907 -7.960 -14.181 1.00 55.53 248 GLU A CA 1
ATOM 2014 C C . GLU A 1 248 ? -9.274 -6.491 -13.915 1.00 55.53 248 GLU A C 1
ATOM 2016 O O . GLU A 1 248 ? -8.655 -5.616 -14.511 1.00 55.53 248 GLU A O 1
ATOM 2021 N N . ASP A 1 249 ? -10.153 -6.200 -12.949 1.00 59.66 249 ASP A N 1
ATOM 2022 C CA . ASP A 1 249 ? -10.565 -4.819 -12.616 1.00 59.66 249 ASP A CA 1
ATOM 2023 C C . ASP A 1 249 ? -9.426 -3.940 -12.060 1.00 59.66 249 ASP A C 1
ATOM 2025 O O . ASP A 1 249 ? -9.416 -2.718 -12.210 1.00 59.66 249 ASP A O 1
ATOM 2029 N N . VAL A 1 250 ? -8.463 -4.537 -11.351 1.00 61.75 250 VAL A N 1
ATOM 2030 C CA . VAL A 1 250 ? -7.325 -3.796 -10.767 1.00 61.75 250 VAL A CA 1
ATOM 2031 C C . VAL A 1 250 ? -6.211 -3.600 -11.793 1.00 61.75 250 VAL A C 1
ATOM 2033 O O . VAL A 1 250 ? -5.420 -2.661 -11.672 1.00 61.75 250 VAL A O 1
ATOM 2036 N N . SER A 1 251 ? -6.129 -4.497 -12.777 1.00 64.31 251 SER A N 1
ATOM 2037 C CA . SER A 1 251 ? -5.098 -4.483 -13.810 1.00 64.31 251 SER A CA 1
ATOM 2038 C C . SER A 1 251 ? -5.524 -3.752 -15.077 1.00 64.31 251 SER A C 1
ATOM 2040 O O . SER A 1 251 ? -4.647 -3.264 -15.781 1.00 64.31 251 SER A O 1
ATOM 2042 N N . SER A 1 252 ? -6.818 -3.613 -15.370 1.00 66.50 252 SER A N 1
ATOM 2043 C CA . SER A 1 252 ? -7.287 -2.903 -16.557 1.00 66.50 252 SER A CA 1
ATOM 2044 C C . SER A 1 252 ? -6.876 -1.421 -16.512 1.00 66.50 252 SER A C 1
ATOM 2046 O O . SER A 1 252 ? -7.016 -0.713 -15.514 1.00 66.50 252 SER A O 1
ATOM 2048 N N . ASN A 1 253 ? -6.339 -0.924 -17.629 1.00 77.62 253 ASN A N 1
ATOM 2049 C CA . ASN A 1 253 ? -6.127 0.509 -17.865 1.00 77.62 253 ASN A CA 1
ATOM 2050 C C . ASN A 1 253 ? -5.101 1.217 -16.954 1.00 77.62 253 ASN A C 1
ATOM 2052 O O . ASN A 1 253 ? -5.243 2.417 -16.706 1.00 77.62 253 ASN A O 1
ATOM 2056 N N . LEU A 1 254 ? -4.055 0.529 -16.475 1.00 88.19 254 LEU A N 1
ATOM 2057 C CA . LEU A 1 254 ? -2.926 1.201 -15.811 1.00 88.19 254 LEU A CA 1
ATOM 2058 C C . LEU A 1 254 ? -2.234 2.185 -16.770 1.00 88.19 254 LEU A C 1
ATOM 2060 O O . LEU A 1 254 ? -1.887 1.832 -17.903 1.00 88.19 254 LEU A O 1
ATOM 2064 N N . ASN A 1 255 ? -2.013 3.417 -16.307 1.00 91.31 255 ASN A N 1
ATOM 2065 C CA . ASN A 1 255 ? -1.290 4.424 -17.079 1.00 91.31 255 ASN A CA 1
ATOM 2066 C C . ASN A 1 255 ? 0.234 4.209 -17.011 1.00 91.31 255 ASN A C 1
ATOM 2068 O O . ASN A 1 255 ? 0.751 3.393 -16.240 1.00 91.31 255 ASN A O 1
ATOM 2072 N N . PHE A 1 256 ? 0.973 4.957 -17.830 1.00 93.31 256 PHE A N 1
ATOM 2073 C CA . PHE A 1 256 ? 2.429 4.850 -17.906 1.00 93.31 256 PHE A CA 1
ATOM 2074 C C . PHE A 1 256 ? 3.117 5.081 -16.548 1.00 93.31 256 PHE A C 1
ATOM 2076 O O . PHE A 1 256 ? 4.040 4.353 -16.171 1.00 93.31 256 PHE A O 1
ATOM 2083 N N . TYR A 1 257 ? 2.663 6.071 -15.780 1.00 91.31 257 TYR A N 1
ATOM 2084 C CA . TYR A 1 257 ? 3.250 6.421 -14.487 1.00 91.31 257 TYR A CA 1
ATOM 2085 C C . TYR A 1 257 ? 2.970 5.370 -13.408 1.00 91.31 257 TYR A C 1
ATOM 2087 O O . TYR A 1 257 ? 3.842 5.091 -12.584 1.00 91.31 257 TYR A O 1
ATOM 2095 N N . GLU A 1 258 ? 1.797 4.739 -13.432 1.00 92.00 258 GLU A N 1
ATOM 2096 C CA . GLU A 1 258 ? 1.468 3.598 -12.576 1.00 92.00 258 GLU A CA 1
ATOM 2097 C C . GLU A 1 258 ? 2.413 2.425 -12.851 1.00 92.00 258 GLU A C 1
ATOM 2099 O O . GLU A 1 258 ? 3.051 1.895 -11.937 1.00 92.00 258 GLU A O 1
ATOM 2104 N N . LEU A 1 259 ? 2.565 2.057 -14.123 1.00 93.88 259 LEU A N 1
ATOM 2105 C CA . LEU A 1 259 ? 3.396 0.928 -14.528 1.00 93.88 259 LEU A CA 1
ATOM 2106 C C . LEU A 1 259 ? 4.877 1.164 -14.222 1.00 93.88 259 LEU A C 1
ATOM 2108 O O . LEU A 1 259 ? 5.534 0.300 -13.639 1.00 93.88 259 LEU A O 1
ATOM 2112 N N . THR A 1 260 ? 5.405 2.342 -14.554 1.00 94.50 260 THR A N 1
ATOM 2113 C CA . THR A 1 260 ? 6.803 2.683 -14.250 1.00 94.50 260 THR A CA 1
ATOM 2114 C C . THR A 1 260 ? 7.067 2.703 -12.748 1.00 94.50 260 THR A C 1
ATOM 2116 O O . THR A 1 260 ? 8.045 2.102 -12.312 1.00 94.50 260 THR A O 1
ATOM 2119 N N . THR A 1 261 ? 6.175 3.293 -11.946 1.00 93.50 261 THR A N 1
ATOM 2120 C CA . THR A 1 261 ? 6.272 3.309 -10.474 1.00 93.50 261 THR A CA 1
ATOM 2121 C C . THR A 1 261 ? 6.245 1.906 -9.876 1.00 93.50 261 THR A C 1
ATOM 2123 O O . THR A 1 261 ? 7.024 1.576 -8.971 1.00 93.50 261 THR A O 1
ATOM 2126 N N . TYR A 1 262 ? 5.353 1.057 -10.389 1.00 93.25 262 TYR A N 1
ATOM 2127 C CA . TYR A 1 262 ? 5.269 -0.339 -9.998 1.00 93.25 262 TYR A CA 1
ATOM 2128 C C . TYR A 1 262 ? 6.589 -1.057 -10.293 1.00 93.25 262 TYR A C 1
ATOM 2130 O O . TYR A 1 262 ? 7.233 -1.574 -9.373 1.00 93.25 262 TYR A O 1
ATOM 2138 N N . PHE A 1 263 ? 7.032 -1.055 -11.552 1.00 94.88 263 PHE A N 1
ATOM 2139 C CA . PHE A 1 263 ? 8.207 -1.815 -11.957 1.00 94.88 263 PHE A CA 1
ATOM 2140 C C . PHE A 1 263 ? 9.496 -1.280 -11.348 1.00 94.88 263 PHE A C 1
ATOM 2142 O O . PHE A 1 263 ? 10.291 -2.087 -10.874 1.00 94.88 263 PHE A O 1
ATOM 2149 N N . SER A 1 264 ? 9.682 0.037 -11.235 1.00 93.19 264 SER A N 1
ATOM 2150 C CA . SER A 1 264 ? 10.870 0.633 -10.604 1.00 93.19 264 SER A CA 1
ATOM 2151 C C . SER A 1 264 ? 10.970 0.341 -9.109 1.00 93.19 264 SER A C 1
ATOM 2153 O O . SER A 1 264 ? 11.883 0.814 -8.443 1.00 93.19 264 SER A O 1
ATOM 2155 N N . ASN A 1 265 ? 10.016 -0.387 -8.529 1.00 89.62 265 ASN A N 1
ATOM 2156 C CA . ASN A 1 265 ? 9.982 -0.664 -7.104 1.00 89.62 265 ASN A CA 1
ATOM 2157 C C . ASN A 1 265 ? 9.949 0.608 -6.246 1.00 89.62 265 ASN A C 1
ATOM 2159 O O . ASN A 1 265 ? 10.563 0.630 -5.181 1.00 89.62 265 ASN A O 1
ATOM 2163 N N . LEU A 1 266 ? 9.235 1.641 -6.716 1.00 89.00 266 LEU A N 1
ATOM 2164 C CA . LEU A 1 266 ? 9.171 2.985 -6.122 1.00 89.00 266 LEU A CA 1
ATOM 2165 C C . LEU A 1 266 ? 10.477 3.790 -6.191 1.00 89.00 266 LEU A C 1
ATOM 2167 O O . LEU A 1 266 ? 10.545 4.888 -5.644 1.00 89.00 266 LEU A O 1
ATOM 2171 N N . ASP A 1 267 ? 11.522 3.297 -6.858 1.00 86.75 267 ASP A N 1
ATOM 2172 C CA . ASP A 1 267 ? 12.796 4.023 -6.923 1.00 86.75 267 ASP A CA 1
ATOM 2173 C C . ASP A 1 267 ? 12.683 5.332 -7.720 1.00 86.75 267 ASP A C 1
ATOM 2175 O O . ASP A 1 267 ? 13.428 6.270 -7.469 1.00 86.75 267 ASP A O 1
ATOM 2179 N N . ASN A 1 268 ? 11.709 5.451 -8.626 1.00 82.69 268 ASN A N 1
ATOM 2180 C CA . ASN A 1 268 ? 11.381 6.713 -9.290 1.00 82.69 268 ASN A CA 1
ATOM 2181 C C . ASN A 1 268 ? 10.864 7.791 -8.324 1.00 82.69 268 ASN A C 1
ATOM 2183 O O . ASN A 1 268 ? 10.909 8.968 -8.657 1.00 82.69 268 ASN A O 1
ATOM 2187 N N . ILE A 1 269 ? 10.404 7.405 -7.134 1.00 83.50 269 ILE A N 1
ATOM 2188 C CA . ILE A 1 269 ? 9.950 8.314 -6.078 1.00 83.50 269 ILE A CA 1
ATOM 2189 C C . ILE A 1 269 ? 11.059 8.509 -5.046 1.00 83.50 269 ILE A C 1
ATOM 2191 O O . ILE A 1 269 ? 11.353 9.632 -4.644 1.00 83.50 269 ILE A O 1
ATOM 2195 N N . LEU A 1 270 ? 11.681 7.411 -4.615 1.00 81.25 270 LEU A N 1
ATOM 2196 C CA . LEU A 1 270 ? 12.669 7.413 -3.536 1.00 81.25 270 LEU A CA 1
ATOM 2197 C C . LEU A 1 270 ? 14.051 7.903 -4.000 1.00 81.25 270 LEU A C 1
ATOM 2199 O O . LEU A 1 270 ? 14.824 8.433 -3.203 1.00 81.25 270 LEU A O 1
ATOM 2203 N N . GLU A 1 271 ? 14.361 7.733 -5.286 1.00 83.06 271 GLU A N 1
ATOM 2204 C CA . GLU A 1 271 ? 15.684 7.948 -5.874 1.00 83.06 271 GLU A CA 1
ATOM 2205 C C . GLU A 1 271 ? 15.616 8.516 -7.310 1.00 83.06 271 GLU A C 1
ATOM 2207 O O . GLU A 1 271 ? 16.472 8.207 -8.140 1.00 83.06 271 GLU A O 1
ATOM 2212 N N . SER A 1 272 ? 14.631 9.369 -7.626 1.00 85.38 272 SER A N 1
ATOM 2213 C CA . SER A 1 272 ? 14.405 9.907 -8.988 1.00 85.38 272 SER A CA 1
ATOM 2214 C C . SER A 1 272 ? 15.679 10.430 -9.673 1.00 85.38 272 SER A C 1
ATOM 2216 O O . SER A 1 272 ? 15.988 10.059 -10.807 1.00 85.38 272 SER A O 1
ATOM 2218 N N . LYS A 1 273 ? 16.496 11.191 -8.933 1.00 86.12 273 LYS A N 1
ATOM 2219 C CA . LYS A 1 273 ? 17.778 11.759 -9.388 1.00 86.12 273 LYS A CA 1
ATOM 2220 C C . LYS A 1 273 ? 18.776 10.706 -9.885 1.00 86.12 273 LYS A C 1
ATOM 2222 O O . LYS A 1 273 ? 19.675 11.025 -10.658 1.00 86.12 273 LYS A O 1
ATOM 2227 N N . ASN A 1 274 ? 18.677 9.459 -9.424 1.00 89.25 274 ASN A N 1
ATOM 2228 C CA . ASN A 1 274 ? 19.555 8.378 -9.871 1.00 89.25 274 ASN A CA 1
ATOM 2229 C C . ASN A 1 274 ? 19.149 7.842 -11.248 1.00 89.25 274 ASN A C 1
ATOM 2231 O O . ASN A 1 274 ? 20.021 7.379 -11.982 1.00 89.25 274 ASN A O 1
ATOM 2235 N N . ILE A 1 275 ? 17.861 7.912 -11.596 1.00 91.62 275 ILE A N 1
ATOM 2236 C CA . ILE A 1 275 ? 17.338 7.504 -12.906 1.00 91.62 275 ILE A CA 1
ATOM 2237 C C . ILE A 1 275 ? 17.730 8.536 -13.966 1.00 91.62 275 ILE A C 1
ATOM 2239 O O . ILE A 1 275 ? 18.213 8.165 -15.031 1.00 91.62 275 ILE A O 1
ATOM 2243 N N . GLU A 1 276 ? 17.614 9.827 -13.650 1.00 91.06 276 GLU A N 1
ATOM 2244 C CA . GLU A 1 276 ? 17.968 10.933 -14.557 1.00 91.06 276 GLU A CA 1
ATOM 2245 C C . GLU A 1 276 ? 19.437 10.911 -15.001 1.00 91.06 276 GLU A C 1
ATOM 2247 O O . GLU A 1 276 ? 19.755 11.297 -16.122 1.00 91.06 276 GLU A O 1
ATOM 2252 N N . LYS A 1 277 ? 20.337 10.409 -14.148 1.00 93.81 277 LYS A N 1
ATOM 2253 C CA . LYS A 1 277 ? 21.775 10.297 -14.445 1.00 93.81 277 LYS A CA 1
ATOM 2254 C C . LYS A 1 277 ? 22.119 9.199 -15.450 1.00 93.81 277 LYS A C 1
ATOM 2256 O O . LYS A 1 277 ? 23.255 9.157 -15.920 1.00 93.81 277 LYS A O 1
ATOM 2261 N N . VAL A 1 278 ? 21.200 8.277 -15.735 1.00 95.00 278 VAL A N 1
ATOM 2262 C CA . VAL A 1 278 ? 21.455 7.201 -16.694 1.00 95.00 278 VAL A CA 1
ATOM 2263 C C . VAL A 1 278 ? 21.415 7.767 -18.111 1.00 95.00 278 VAL A C 1
ATOM 2265 O O . VAL A 1 278 ? 20.415 8.349 -18.530 1.00 95.00 278 VAL A O 1
ATOM 2268 N N . LYS A 1 279 ? 22.499 7.545 -18.860 1.00 95.88 279 LYS A N 1
ATOM 2269 C CA . LYS A 1 279 ? 22.610 7.899 -20.275 1.00 95.88 279 LYS A CA 1
ATOM 2270 C C . LYS A 1 279 ? 22.377 6.668 -21.148 1.00 95.88 279 LYS A C 1
ATOM 2272 O O . LYS A 1 279 ? 23.003 5.627 -20.935 1.00 95.88 279 LYS A O 1
ATOM 2277 N N . ILE A 1 280 ? 21.483 6.807 -22.119 1.00 96.44 280 ILE A N 1
ATOM 2278 C CA . ILE A 1 280 ? 21.264 5.826 -23.186 1.00 96.44 280 ILE A CA 1
ATOM 2279 C C . ILE A 1 280 ? 22.137 6.252 -24.364 1.00 96.44 280 ILE A C 1
ATOM 2281 O O . ILE A 1 280 ? 22.083 7.411 -24.770 1.00 96.44 280 ILE A O 1
ATOM 2285 N N . LYS A 1 281 ? 22.991 5.343 -24.842 1.00 95.69 281 LYS A N 1
ATOM 2286 C CA . LYS A 1 281 ? 23.925 5.594 -25.951 1.00 95.69 281 LYS A CA 1
ATOM 2287 C C . LYS A 1 281 ? 23.351 5.150 -27.283 1.00 95.69 281 LYS A C 1
ATOM 2289 O O . LYS A 1 281 ? 23.435 5.871 -28.265 1.00 95.69 281 LYS A O 1
ATOM 2294 N N . GLU A 1 282 ? 22.798 3.947 -27.284 1.00 94.50 282 GLU A N 1
ATOM 2295 C CA . GLU A 1 282 ? 22.243 3.289 -28.457 1.00 94.50 282 GLU A CA 1
ATOM 2296 C C . GLU A 1 282 ? 20.939 2.626 -28.042 1.00 94.50 282 GLU A C 1
ATOM 2298 O O . GLU A 1 282 ? 20.845 2.052 -26.950 1.00 94.50 282 GLU A O 1
ATOM 2303 N N . SER A 1 283 ? 19.949 2.684 -28.920 1.00 94.88 283 SER A N 1
ATOM 2304 C CA . SER A 1 283 ? 18.681 2.000 -28.729 1.00 94.88 283 SER A CA 1
ATOM 2305 C C . SER A 1 283 ? 18.112 1.555 -30.062 1.00 94.88 283 SER A C 1
ATOM 2307 O O . SER A 1 283 ? 18.104 2.320 -31.022 1.00 94.88 283 SER A O 1
ATOM 2309 N N . GLU A 1 284 ? 17.575 0.348 -30.074 1.00 96.88 284 GLU A N 1
ATOM 2310 C CA . GLU A 1 284 ? 16.736 -0.182 -31.133 1.00 96.88 284 GLU A CA 1
ATOM 2311 C C . GLU A 1 284 ? 15.360 -0.427 -30.517 1.00 96.88 284 GLU A C 1
ATOM 2313 O O . GLU A 1 284 ? 15.230 -1.196 -29.563 1.00 96.88 284 GLU A O 1
ATOM 2318 N N . ILE A 1 285 ? 14.348 0.285 -31.005 1.00 96.88 285 ILE A N 1
ATOM 2319 C CA . ILE A 1 285 ? 12.985 0.206 -30.484 1.00 96.88 285 ILE A CA 1
ATOM 2320 C C . ILE A 1 285 ? 12.101 -0.306 -31.613 1.00 96.88 285 ILE A C 1
ATOM 2322 O O . ILE A 1 285 ? 11.787 0.432 -32.544 1.00 96.88 285 ILE A O 1
ATOM 2326 N N . ALA A 1 286 ? 11.712 -1.572 -31.516 1.00 95.75 286 ALA A N 1
ATOM 2327 C CA . ALA A 1 286 ? 10.756 -2.211 -32.404 1.00 95.75 286 ALA A CA 1
ATOM 2328 C C . ALA A 1 286 ? 9.562 -2.743 -31.601 1.00 95.75 286 ALA A C 1
ATOM 2330 O O . ALA A 1 286 ? 9.538 -2.723 -30.365 1.00 95.75 286 ALA A O 1
ATOM 2331 N N . ASP A 1 287 ? 8.545 -3.232 -32.308 1.00 94.62 287 ASP A N 1
ATOM 2332 C CA . ASP A 1 287 ? 7.333 -3.722 -31.663 1.00 94.62 287 ASP A CA 1
ATOM 2333 C C . ASP A 1 287 ? 7.536 -5.009 -30.866 1.00 94.62 287 ASP A C 1
ATOM 2335 O O . ASP A 1 287 ? 6.934 -5.182 -29.802 1.00 94.62 287 ASP A O 1
ATOM 2339 N N . THR A 1 288 ? 8.380 -5.895 -31.380 1.00 96.62 288 THR A N 1
ATOM 2340 C CA . THR A 1 288 ? 8.617 -7.239 -30.846 1.00 96.62 288 THR A CA 1
ATOM 2341 C C . THR A 1 288 ? 9.876 -7.307 -29.990 1.00 96.62 288 THR A C 1
ATOM 2343 O O . THR A 1 288 ? 9.993 -8.187 -29.138 1.00 96.62 288 THR A O 1
ATOM 2346 N N . ARG A 1 289 ? 10.791 -6.342 -30.151 1.00 97.50 289 ARG A N 1
ATOM 2347 C CA . ARG A 1 289 ? 12.075 -6.309 -29.451 1.00 97.50 289 ARG A CA 1
ATOM 2348 C C . ARG A 1 289 ? 12.524 -4.885 -29.143 1.00 97.50 289 ARG A C 1
ATOM 2350 O O . ARG A 1 289 ? 12.402 -3.988 -29.971 1.00 97.50 289 ARG A O 1
ATOM 2357 N N . ILE A 1 290 ? 13.089 -4.696 -27.955 1.00 98.12 290 ILE A N 1
ATOM 2358 C CA . ILE A 1 290 ? 13.794 -3.475 -27.564 1.00 98.12 290 ILE A CA 1
ATOM 2359 C C . ILE A 1 290 ? 15.216 -3.842 -27.147 1.00 98.12 290 ILE A C 1
ATOM 2361 O O . ILE A 1 290 ? 15.417 -4.611 -26.208 1.00 98.12 290 ILE A O 1
ATOM 2365 N N . GLY A 1 291 ? 16.199 -3.249 -27.817 1.00 97.00 291 GLY A N 1
ATOM 2366 C CA . GLY A 1 291 ? 17.609 -3.301 -27.447 1.00 97.00 291 GLY A CA 1
ATOM 2367 C C . GLY A 1 291 ? 18.088 -1.934 -26.972 1.00 97.00 291 GLY A C 1
ATOM 2368 O O . GLY A 1 291 ? 17.725 -0.906 -27.538 1.00 97.00 291 GLY A O 1
ATOM 2369 N N . CYS A 1 292 ? 18.906 -1.887 -25.927 1.00 96.75 292 CYS A N 1
ATOM 2370 C CA . CYS A 1 292 ? 19.473 -0.636 -25.431 1.00 96.75 292 CYS A CA 1
ATOM 2371 C C . CYS A 1 292 ? 20.866 -0.849 -24.840 1.00 96.75 292 CYS A C 1
ATOM 2373 O O . CYS A 1 292 ? 21.077 -1.744 -24.021 1.00 96.75 292 CYS A O 1
ATOM 2375 N N . LYS A 1 293 ? 21.801 0.046 -25.173 1.00 96.25 293 LYS A N 1
ATOM 2376 C CA . LYS A 1 293 ? 23.106 0.147 -24.512 1.00 96.25 293 LYS A CA 1
ATOM 2377 C C . LYS A 1 293 ? 23.193 1.422 -23.686 1.00 96.25 293 LYS A C 1
ATOM 2379 O O . LYS A 1 293 ? 22.931 2.530 -24.157 1.00 96.25 293 LYS A O 1
ATOM 2384 N N . THR A 1 294 ? 23.601 1.256 -22.437 1.00 94.94 294 THR A N 1
ATOM 2385 C CA . THR A 1 294 ? 24.021 2.359 -21.564 1.00 94.94 294 THR A CA 1
ATOM 2386 C C . THR A 1 294 ? 25.542 2.497 -21.607 1.00 94.94 294 THR A C 1
ATOM 2388 O O . THR A 1 294 ? 26.220 1.810 -22.366 1.00 94.94 294 THR A O 1
ATOM 2391 N N . ASP A 1 295 ? 26.115 3.345 -20.753 1.00 91.44 295 ASP A N 1
ATOM 2392 C CA . ASP A 1 295 ? 27.569 3.464 -20.621 1.00 91.44 295 ASP A CA 1
ATOM 2393 C C . ASP A 1 295 ? 28.292 2.143 -20.330 1.00 91.44 295 ASP A C 1
ATOM 2395 O O . ASP A 1 295 ? 29.430 1.978 -20.764 1.00 91.44 295 ASP A O 1
ATOM 2399 N N . LYS A 1 296 ? 27.663 1.246 -19.562 1.00 94.38 296 LYS A N 1
ATOM 2400 C CA . LYS A 1 296 ? 28.312 0.046 -19.004 1.00 94.38 296 LYS A CA 1
ATOM 2401 C C . LYS A 1 296 ? 27.511 -1.242 -19.170 1.00 94.38 296 LYS A C 1
ATOM 2403 O O . LYS A 1 296 ? 28.034 -2.314 -18.891 1.00 94.38 296 LYS A O 1
ATOM 2408 N N . TYR A 1 297 ? 26.243 -1.139 -19.551 1.00 97.00 297 TYR A N 1
ATOM 2409 C CA . TYR A 1 297 ? 25.298 -2.247 -19.458 1.00 97.00 297 TYR A CA 1
ATOM 2410 C C . TYR A 1 297 ? 24.437 -2.346 -20.707 1.00 97.00 297 TYR A C 1
ATOM 2412 O O . TYR A 1 297 ? 24.080 -1.319 -21.292 1.00 97.00 297 TYR A O 1
ATOM 2420 N N . ASN A 1 298 ? 24.046 -3.573 -21.034 1.00 97.38 298 ASN A N 1
ATOM 2421 C CA . ASN A 1 298 ? 23.127 -3.894 -22.118 1.00 97.38 298 ASN A CA 1
ATOM 2422 C C . ASN A 1 298 ? 21.762 -4.255 -21.529 1.00 97.38 298 ASN A C 1
ATOM 2424 O O . ASN A 1 298 ? 21.684 -4.870 -20.461 1.00 97.38 298 ASN A O 1
ATOM 2428 N N . ILE A 1 299 ? 20.698 -3.842 -22.205 1.00 98.12 299 ILE A N 1
ATOM 2429 C CA . ILE A 1 299 ? 19.317 -4.208 -21.907 1.00 98.12 299 ILE A CA 1
ATOM 2430 C C . ILE A 1 299 ? 18.727 -4.792 -23.183 1.00 98.12 299 ILE A C 1
ATOM 2432 O O . ILE A 1 299 ? 18.836 -4.182 -24.247 1.00 98.12 299 ILE A O 1
ATOM 2436 N N . GLU A 1 300 ? 18.082 -5.941 -23.057 1.00 98.38 300 GLU A N 1
ATOM 2437 C CA . GLU A 1 300 ? 17.355 -6.588 -24.139 1.00 98.38 300 GLU A CA 1
ATOM 2438 C C . GLU A 1 300 ? 15.977 -7.020 -23.628 1.00 98.38 300 GLU A C 1
ATOM 2440 O O . GLU A 1 300 ? 15.858 -7.605 -22.552 1.00 98.38 300 GLU A O 1
ATOM 2445 N N . ILE A 1 301 ? 14.927 -6.675 -24.369 1.00 98.38 301 ILE A N 1
ATOM 2446 C CA . ILE A 1 301 ? 13.543 -7.032 -24.062 1.00 98.38 301 ILE A CA 1
ATOM 2447 C C . ILE A 1 301 ? 12.944 -7.659 -25.315 1.00 98.38 301 ILE A C 1
ATOM 2449 O O . ILE A 1 301 ? 12.800 -6.984 -26.330 1.00 98.38 301 ILE A O 1
ATOM 2453 N N . ASP A 1 302 ? 12.588 -8.932 -25.231 1.00 98.19 302 ASP A N 1
ATOM 2454 C CA . ASP A 1 302 ? 11.935 -9.699 -26.287 1.00 98.19 302 ASP A CA 1
ATOM 2455 C C . ASP A 1 302 ? 10.494 -10.000 -25.856 1.00 98.19 302 ASP A C 1
ATOM 2457 O O . ASP A 1 302 ? 10.248 -10.752 -24.909 1.00 98.19 302 ASP A O 1
ATOM 2461 N N . PHE A 1 303 ? 9.532 -9.366 -26.526 1.00 97.75 303 PHE A N 1
ATOM 2462 C CA . PHE A 1 303 ? 8.111 -9.482 -26.199 1.00 97.75 303 PHE A CA 1
ATOM 2463 C C . PHE A 1 303 ? 7.467 -10.750 -26.760 1.00 97.75 303 PHE A C 1
ATOM 2465 O O . PHE A 1 303 ? 6.429 -11.165 -26.240 1.00 97.75 303 PHE A O 1
ATOM 2472 N N . GLU A 1 304 ? 8.051 -11.362 -27.791 1.00 97.06 304 GLU A N 1
ATOM 2473 C CA . GLU A 1 304 ? 7.554 -12.616 -28.362 1.00 97.06 304 GLU A CA 1
ATOM 2474 C C . GLU A 1 304 ? 7.914 -13.785 -27.448 1.00 97.06 304 GLU A C 1
ATOM 2476 O O . GLU A 1 304 ? 7.048 -14.581 -27.080 1.00 97.06 304 GLU A O 1
ATOM 2481 N N . ASN A 1 305 ? 9.171 -13.824 -27.002 1.00 97.81 305 ASN A N 1
ATOM 2482 C CA . ASN A 1 305 ? 9.692 -14.870 -26.124 1.00 97.81 305 ASN A CA 1
ATOM 2483 C C . ASN A 1 305 ? 9.500 -14.565 -24.627 1.00 97.81 305 ASN A C 1
ATOM 2485 O O . ASN A 1 305 ? 9.787 -15.416 -23.786 1.00 97.81 305 ASN A O 1
ATOM 2489 N N . LEU A 1 306 ? 8.985 -13.376 -24.285 1.00 97.88 306 LEU A N 1
ATOM 2490 C CA . LEU A 1 306 ? 8.771 -12.899 -22.912 1.00 97.88 306 LEU A CA 1
ATOM 2491 C C . LEU A 1 306 ? 10.069 -12.884 -22.085 1.00 97.88 306 LEU A C 1
ATOM 2493 O O . LEU A 1 306 ? 10.084 -13.300 -20.924 1.00 97.88 306 LEU A O 1
ATOM 2497 N N . ILE A 1 307 ? 11.166 -12.410 -22.674 1.00 97.81 307 ILE A N 1
ATOM 2498 C CA . ILE A 1 307 ? 12.491 -12.375 -22.045 1.00 97.81 307 ILE A CA 1
ATOM 2499 C C . ILE A 1 307 ? 12.898 -10.929 -21.773 1.00 97.81 307 ILE A C 1
ATOM 2501 O O . ILE A 1 307 ? 12.850 -10.080 -22.659 1.00 97.81 307 ILE A O 1
ATOM 2505 N N . LEU A 1 308 ? 13.339 -10.653 -20.547 1.00 98.12 308 LEU A N 1
ATOM 2506 C CA . LEU A 1 308 ? 14.013 -9.411 -20.185 1.00 98.12 308 LEU A CA 1
ATOM 2507 C C . LEU A 1 308 ? 15.404 -9.738 -19.653 1.00 98.12 308 LEU A C 1
ATOM 2509 O O . LEU A 1 308 ? 15.547 -10.310 -18.570 1.00 98.12 308 LEU A O 1
ATOM 2513 N N . GLU A 1 309 ? 16.422 -9.308 -20.387 1.00 97.94 309 GLU A N 1
ATOM 2514 C CA . GLU A 1 309 ? 17.825 -9.507 -20.056 1.00 97.94 309 GLU A CA 1
ATOM 2515 C C . GLU A 1 309 ? 18.519 -8.198 -19.714 1.00 97.94 309 GLU A C 1
ATOM 2517 O O . GLU A 1 309 ? 18.421 -7.194 -20.425 1.00 97.94 309 GLU A O 1
ATOM 2522 N N . HIS A 1 310 ? 19.255 -8.207 -18.604 1.00 97.62 310 HIS A N 1
ATOM 2523 C CA . HIS A 1 310 ? 20.056 -7.062 -18.204 1.00 97.62 310 HIS A CA 1
ATOM 2524 C C . HIS A 1 310 ? 21.223 -7.467 -17.302 1.00 97.62 310 HIS A C 1
ATOM 2526 O O . HIS A 1 310 ? 21.069 -8.266 -16.381 1.00 97.62 310 HIS A O 1
ATOM 2532 N N . ASN A 1 311 ? 22.392 -6.865 -17.521 1.00 96.75 311 ASN A N 1
ATOM 2533 C CA . ASN A 1 311 ? 23.638 -7.248 -16.853 1.00 96.75 311 ASN A CA 1
ATOM 2534 C C . ASN A 1 311 ? 24.135 -6.245 -15.793 1.00 96.75 311 ASN A C 1
ATOM 2536 O O . ASN A 1 311 ? 25.302 -6.288 -15.411 1.00 96.75 311 ASN A O 1
ATOM 2540 N N . CYS A 1 312 ? 23.297 -5.321 -15.298 1.00 96.50 312 CYS A N 1
ATOM 2541 C CA . CYS A 1 312 ? 23.746 -4.409 -14.239 1.00 96.50 312 CYS A CA 1
ATOM 2542 C C . CYS A 1 312 ? 23.718 -5.049 -12.846 1.00 96.50 312 CYS A C 1
ATOM 2544 O O . CYS A 1 312 ? 22.802 -5.798 -12.511 1.00 96.50 312 CYS A O 1
ATOM 2546 N N . ASP A 1 313 ? 24.642 -4.638 -11.973 1.00 95.50 313 ASP A N 1
ATOM 2547 C CA . ASP A 1 313 ? 24.803 -5.217 -10.629 1.00 95.50 313 ASP A CA 1
ATOM 2548 C C . ASP A 1 313 ? 23.519 -5.206 -9.791 1.00 95.50 313 ASP A C 1
ATOM 2550 O O . ASP A 1 313 ? 23.181 -6.196 -9.144 1.00 95.50 313 ASP A O 1
ATOM 2554 N N . ASP A 1 314 ? 22.775 -4.093 -9.797 1.00 93.94 314 ASP A N 1
ATOM 2555 C CA . ASP A 1 314 ? 21.506 -4.009 -9.063 1.00 93.94 314 ASP A CA 1
ATOM 2556 C C . ASP A 1 314 ? 20.477 -5.025 -9.583 1.00 93.94 314 ASP A C 1
ATOM 2558 O O . ASP A 1 314 ? 19.771 -5.668 -8.801 1.00 93.94 314 ASP A O 1
ATOM 2562 N N . PHE A 1 315 ? 20.423 -5.206 -10.905 1.00 95.69 315 PHE A N 1
ATOM 2563 C CA . PHE A 1 315 ? 19.511 -6.142 -11.537 1.00 95.69 315 PHE A CA 1
ATOM 2564 C C . PHE A 1 315 ? 19.864 -7.582 -11.181 1.00 95.69 315 PHE A C 1
ATOM 2566 O O . PHE A 1 315 ? 19.009 -8.295 -10.652 1.00 95.69 315 PHE A O 1
ATOM 2573 N N . LEU A 1 316 ? 21.141 -7.937 -11.339 1.00 93.38 316 LEU A N 1
ATOM 2574 C CA . LEU A 1 316 ? 21.715 -9.239 -11.004 1.00 93.38 316 LEU A CA 1
ATOM 2575 C C . LEU A 1 316 ? 21.542 -9.606 -9.533 1.00 93.38 316 LEU A C 1
ATOM 2577 O O . LEU A 1 316 ? 21.232 -10.740 -9.197 1.00 93.38 316 LEU A O 1
ATOM 2581 N N . ARG A 1 317 ? 21.747 -8.666 -8.611 1.00 91.00 317 ARG A N 1
ATOM 2582 C CA . ARG A 1 317 ? 21.695 -8.992 -7.180 1.00 91.00 317 ARG A CA 1
ATOM 2583 C C . ARG A 1 317 ? 20.268 -9.078 -6.655 1.00 91.00 317 ARG A C 1
ATOM 2585 O O . ARG A 1 317 ? 20.016 -9.834 -5.716 1.00 91.00 317 ARG A O 1
ATOM 2592 N N . ARG A 1 318 ? 19.349 -8.272 -7.202 1.00 89.06 318 ARG A N 1
ATOM 2593 C CA . ARG A 1 318 ? 18.042 -8.030 -6.566 1.00 89.06 318 ARG A CA 1
ATOM 2594 C C . ARG A 1 318 ? 16.852 -8.013 -7.519 1.00 89.06 318 ARG A C 1
ATOM 2596 O O . ARG A 1 318 ? 15.817 -8.570 -7.160 1.00 89.06 318 ARG A O 1
ATOM 2603 N N . ARG A 1 319 ? 16.950 -7.349 -8.676 1.00 92.06 319 ARG A N 1
ATOM 2604 C CA . ARG A 1 319 ? 15.754 -6.990 -9.466 1.00 92.06 319 ARG A CA 1
ATOM 2605 C C . ARG A 1 319 ? 15.180 -8.123 -10.301 1.00 92.06 319 ARG A C 1
ATOM 2607 O O . ARG A 1 319 ? 13.961 -8.209 -10.421 1.00 92.06 319 ARG A O 1
ATOM 2614 N N . TYR A 1 320 ? 16.022 -9.004 -10.836 1.00 92.62 320 TYR A N 1
ATOM 2615 C CA . TYR A 1 320 ? 15.523 -10.117 -11.646 1.00 92.62 320 TYR A CA 1
ATOM 2616 C C . TYR A 1 320 ? 14.642 -11.061 -10.801 1.00 92.62 320 TYR A C 1
ATOM 2618 O O . TYR A 1 320 ? 13.555 -11.449 -11.220 1.00 92.62 320 TYR A O 1
ATOM 2626 N N . LYS A 1 321 ? 15.042 -11.320 -9.543 1.00 88.94 321 LYS A N 1
ATOM 2627 C CA . LYS A 1 321 ? 14.329 -12.209 -8.604 1.00 88.94 321 LYS A CA 1
ATOM 2628 C C . LYS A 1 321 ? 12.942 -11.715 -8.204 1.00 88.94 321 LYS A C 1
ATOM 2630 O O . LYS A 1 321 ? 12.075 -12.514 -7.893 1.00 88.94 321 LYS A O 1
ATOM 2635 N N . ASN A 1 322 ? 12.722 -10.407 -8.142 1.00 87.31 322 ASN A N 1
ATOM 2636 C CA . ASN A 1 322 ? 11.419 -9.849 -7.765 1.00 87.31 322 ASN A CA 1
ATOM 2637 C C . ASN A 1 322 ? 10.677 -9.236 -8.962 1.00 87.31 322 ASN A C 1
ATOM 2639 O O . ASN A 1 322 ? 9.726 -8.475 -8.756 1.00 87.31 322 ASN A O 1
ATOM 2643 N N . LYS A 1 323 ? 11.139 -9.541 -10.185 1.00 92.88 323 LYS A N 1
ATOM 2644 C CA . LYS A 1 323 ? 10.626 -9.025 -11.459 1.00 92.88 323 LYS A CA 1
ATOM 2645 C C . LYS A 1 323 ? 10.378 -7.514 -11.415 1.00 92.88 323 LYS A C 1
ATOM 2647 O O . LYS A 1 323 ? 9.299 -7.016 -11.737 1.00 92.88 323 LYS A O 1
ATOM 2652 N N . SER A 1 324 ? 11.374 -6.780 -10.923 1.00 93.88 324 SER A N 1
ATOM 2653 C CA . SER A 1 324 ? 11.369 -5.318 -10.888 1.00 93.88 324 SER A CA 1
ATOM 2654 C C . SER A 1 324 ? 12.441 -4.750 -11.810 1.00 93.88 324 SER A C 1
ATOM 2656 O O . SER A 1 324 ? 13.293 -5.465 -12.333 1.00 93.88 324 SER A O 1
ATOM 2658 N N . PHE A 1 325 ? 12.387 -3.448 -12.041 1.00 96.50 325 PHE A N 1
ATOM 2659 C CA . PHE A 1 325 ? 13.334 -2.726 -12.869 1.00 96.50 325 PHE A CA 1
ATOM 2660 C C . PHE A 1 325 ? 14.372 -2.047 -11.985 1.00 96.50 325 PHE A C 1
ATOM 2662 O O . PHE A 1 325 ? 14.068 -1.519 -10.913 1.00 96.50 325 PHE A O 1
ATOM 2669 N N . CYS A 1 326 ? 15.620 -2.063 -12.446 1.00 95.94 326 CYS A N 1
ATOM 2670 C CA . CYS A 1 326 ? 16.644 -1.163 -11.936 1.00 95.94 32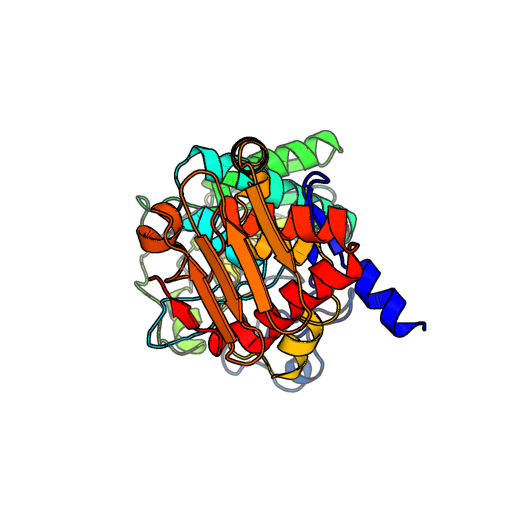6 CYS A CA 1
ATOM 2671 C C . CYS A 1 326 ? 16.429 0.246 -12.524 1.00 95.94 326 CYS A C 1
ATOM 2673 O O . CYS A 1 326 ? 15.567 0.473 -13.384 1.00 95.94 326 CYS A O 1
ATOM 2675 N N . LYS A 1 327 ? 17.273 1.199 -12.120 1.00 95.69 327 LYS A N 1
ATOM 2676 C CA . LYS A 1 327 ? 17.270 2.558 -12.683 1.00 95.69 327 LYS A CA 1
ATOM 2677 C C . LYS A 1 327 ? 17.499 2.604 -14.202 1.00 95.69 327 LYS A C 1
ATOM 2679 O O . LYS A 1 327 ? 16.944 3.481 -14.851 1.00 95.69 327 LYS A O 1
ATOM 2684 N N . HIS A 1 328 ? 18.271 1.671 -14.773 1.00 96.44 328 HIS A N 1
ATOM 2685 C CA . HIS A 1 328 ? 18.574 1.670 -16.209 1.00 96.44 328 HIS A CA 1
ATOM 2686 C C . HIS A 1 328 ? 17.354 1.277 -17.045 1.00 96.44 328 HIS A C 1
ATOM 2688 O O . HIS A 1 328 ? 16.988 2.008 -17.957 1.00 96.44 328 HIS A O 1
ATOM 2694 N N . ILE A 1 329 ? 16.673 0.186 -16.681 1.00 97.50 329 ILE A N 1
ATOM 2695 C CA . ILE A 1 329 ? 15.439 -0.240 -17.359 1.00 97.50 329 ILE A CA 1
ATOM 2696 C C . ILE A 1 329 ? 14.333 0.808 -17.154 1.00 97.50 329 ILE A C 1
ATOM 2698 O O . ILE A 1 329 ? 13.608 1.141 -18.084 1.00 97.50 329 ILE A O 1
ATOM 2702 N N . SER A 1 330 ? 14.243 1.406 -15.960 1.00 96.94 330 SER A N 1
ATOM 2703 C CA . SER A 1 330 ? 13.291 2.500 -15.716 1.00 96.94 330 SER A CA 1
ATOM 2704 C C . SER A 1 330 ? 13.567 3.711 -16.622 1.00 96.94 330 SER A C 1
ATOM 2706 O O . SER A 1 330 ? 12.635 4.266 -17.200 1.00 96.94 330 SER A O 1
ATOM 2708 N N . LYS A 1 331 ? 14.842 4.099 -16.801 1.00 96.56 331 LYS A N 1
ATOM 2709 C CA . LYS A 1 331 ? 15.233 5.173 -17.729 1.00 96.56 331 LYS A CA 1
ATOM 2710 C C . LYS A 1 331 ? 14.932 4.814 -19.185 1.00 96.56 331 LYS A C 1
ATOM 2712 O O . LYS A 1 331 ? 14.489 5.693 -19.915 1.00 96.56 331 LYS A O 1
ATOM 2717 N N . LEU A 1 332 ? 15.121 3.556 -19.587 1.00 97.69 332 LEU A N 1
ATOM 2718 C CA . LEU A 1 332 ? 14.773 3.078 -20.927 1.00 97.69 332 LEU A CA 1
ATOM 2719 C C . LEU A 1 332 ? 13.295 3.328 -21.247 1.00 97.69 332 LEU A C 1
ATOM 2721 O O . LEU A 1 332 ? 12.997 3.893 -22.289 1.00 97.69 332 LEU A O 1
ATOM 2725 N N . PHE A 1 333 ? 12.370 3.014 -20.339 1.00 97.88 333 PHE A N 1
ATOM 2726 C CA . PHE A 1 333 ? 10.945 3.273 -20.586 1.00 97.88 333 PHE A CA 1
ATOM 2727 C C . PHE A 1 333 ? 10.569 4.758 -20.593 1.00 97.88 333 PHE A C 1
ATOM 2729 O O . PHE A 1 333 ? 9.680 5.148 -21.347 1.00 97.88 333 PHE A O 1
ATOM 2736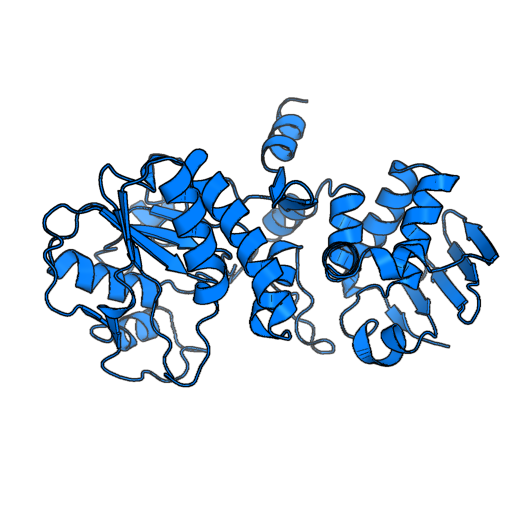 N N . LEU A 1 334 ? 11.254 5.599 -19.812 1.00 96.38 334 LEU A N 1
ATOM 2737 C CA . LEU A 1 334 ? 11.105 7.056 -19.926 1.00 96.38 334 LEU A CA 1
ATOM 2738 C C . LEU A 1 334 ? 11.583 7.556 -21.295 1.00 96.38 334 LEU A C 1
ATOM 2740 O O . LEU A 1 334 ? 10.904 8.360 -21.920 1.00 96.38 334 LEU A O 1
ATOM 2744 N N . TYR A 1 335 ? 12.703 7.029 -21.786 1.00 96.81 335 TYR A N 1
ATOM 2745 C CA . TYR A 1 335 ? 13.233 7.365 -23.104 1.00 96.81 335 TYR A CA 1
ATOM 2746 C C . TYR A 1 335 ? 12.326 6.883 -24.244 1.00 96.81 335 TYR A C 1
ATOM 2748 O O . TYR A 1 335 ? 12.033 7.652 -25.149 1.00 96.81 335 TYR A O 1
ATOM 2756 N N . ILE A 1 336 ? 11.798 5.655 -24.174 1.00 97.94 336 ILE A N 1
ATOM 2757 C CA . ILE A 1 336 ? 10.817 5.148 -25.149 1.00 97.94 336 ILE A CA 1
ATOM 2758 C C . ILE A 1 336 ? 9.580 6.050 -25.184 1.00 97.94 336 ILE A C 1
ATOM 2760 O O . ILE A 1 336 ? 9.090 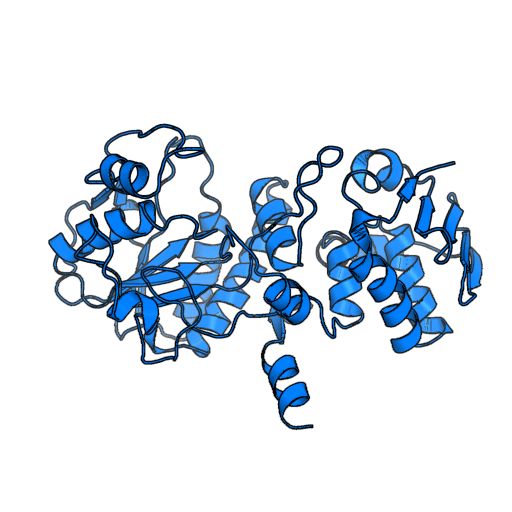6.368 -26.261 1.00 97.94 336 ILE A O 1
ATOM 2764 N N . LYS A 1 337 ? 9.093 6.510 -24.023 1.00 97.38 337 LYS A N 1
ATOM 2765 C CA . LYS A 1 337 ? 7.995 7.485 -23.973 1.00 97.38 337 LYS A CA 1
ATOM 2766 C C . LYS A 1 337 ? 8.351 8.782 -24.709 1.00 97.38 337 LYS A C 1
ATOM 2768 O O . LYS A 1 337 ? 7.508 9.309 -25.427 1.00 97.38 337 LYS A O 1
ATOM 2773 N N . GLU A 1 338 ? 9.564 9.300 -24.524 1.00 96.69 338 GLU A N 1
ATOM 2774 C CA . GLU A 1 338 ? 10.036 10.521 -25.192 1.00 96.69 338 GLU A CA 1
ATOM 2775 C C . GLU A 1 338 ? 10.164 10.344 -26.717 1.00 96.69 338 GLU A C 1
ATOM 2777 O O . GLU A 1 338 ? 9.847 11.272 -27.454 1.00 96.69 338 GLU A O 1
ATOM 2782 N N . GLN A 1 339 ? 10.602 9.172 -27.195 1.00 97.12 339 GLN A N 1
ATOM 2783 C CA . GLN A 1 339 ? 10.854 8.920 -28.623 1.00 97.12 339 GLN A CA 1
ATOM 2784 C C . GLN A 1 339 ? 9.627 8.422 -29.401 1.00 97.12 339 GLN A C 1
ATOM 2786 O O . GLN A 1 339 ? 9.444 8.780 -30.561 1.00 97.12 339 GLN A O 1
ATOM 2791 N N . ASN A 1 340 ? 8.793 7.584 -28.782 1.00 97.75 340 ASN A N 1
ATOM 2792 C CA . ASN A 1 340 ? 7.706 6.856 -29.447 1.00 97.75 340 ASN A CA 1
ATOM 2793 C C . ASN A 1 340 ? 6.315 7.208 -28.896 1.00 97.75 340 ASN A C 1
ATOM 2795 O O . ASN A 1 340 ? 5.314 6.679 -29.372 1.00 97.75 340 ASN A O 1
ATOM 2799 N N . GLY A 1 341 ? 6.240 8.093 -27.901 1.00 97.62 341 GLY A N 1
ATOM 2800 C CA . GLY A 1 341 ? 4.993 8.502 -27.264 1.00 97.62 341 GLY A CA 1
ATOM 2801 C C . GLY A 1 341 ? 4.613 7.658 -26.045 1.00 97.62 341 GLY A C 1
ATOM 2802 O O . GLY A 1 341 ? 5.063 6.527 -25.841 1.00 97.62 341 GLY A O 1
ATOM 2803 N N . GLU A 1 342 ? 3.760 8.241 -25.199 1.00 96.94 342 GLU A N 1
ATOM 2804 C CA . GLU A 1 342 ? 3.335 7.624 -23.940 1.00 96.94 342 GLU A CA 1
ATOM 2805 C C . GLU A 1 342 ? 2.551 6.328 -24.153 1.00 96.94 342 GLU A C 1
ATOM 2807 O O . GLU A 1 342 ? 2.801 5.361 -23.436 1.00 96.94 342 GLU A O 1
ATOM 2812 N N . ASP A 1 343 ? 1.656 6.282 -25.143 1.00 96.38 343 ASP A N 1
ATOM 2813 C CA . ASP A 1 343 ? 0.814 5.110 -25.395 1.00 96.38 343 ASP A CA 1
ATOM 2814 C C . ASP A 1 343 ? 1.637 3.886 -25.778 1.00 96.38 343 ASP A C 1
ATOM 2816 O O . ASP A 1 343 ? 1.456 2.824 -25.186 1.00 96.38 343 ASP A O 1
ATOM 2820 N N . PHE A 1 344 ? 2.614 4.047 -26.672 1.00 97.12 344 PHE A N 1
ATOM 2821 C CA . PHE A 1 344 ? 3.521 2.968 -27.049 1.00 97.12 344 PHE A CA 1
ATOM 2822 C C . PHE A 1 344 ? 4.296 2.442 -25.832 1.00 97.12 344 PHE A C 1
ATOM 2824 O O . PHE A 1 344 ? 4.293 1.243 -25.543 1.00 97.12 344 PHE A O 1
ATOM 2831 N N . ALA A 1 345 ? 4.921 3.337 -25.059 1.00 97.81 345 ALA A N 1
ATOM 2832 C CA . ALA A 1 345 ? 5.685 2.950 -23.874 1.00 97.81 345 ALA A CA 1
ATOM 2833 C C . ALA A 1 345 ? 4.801 2.269 -22.812 1.00 97.81 345 ALA A C 1
ATOM 2835 O O . ALA A 1 345 ? 5.199 1.268 -22.206 1.00 97.81 345 ALA A O 1
ATOM 2836 N N . ARG A 1 346 ? 3.585 2.793 -22.606 1.00 96.38 346 ARG A N 1
ATOM 2837 C CA . ARG A 1 346 ? 2.567 2.222 -21.719 1.00 96.38 346 ARG A CA 1
ATOM 2838 C C . ARG A 1 346 ? 2.181 0.823 -22.176 1.00 96.38 346 ARG A C 1
ATOM 2840 O O . ARG A 1 346 ? 2.154 -0.073 -21.343 1.00 96.38 346 ARG A O 1
ATOM 2847 N N . GLU A 1 347 ? 1.908 0.612 -23.459 1.00 96.06 347 GLU A N 1
ATOM 2848 C CA . GLU A 1 347 ? 1.521 -0.695 -23.997 1.00 96.06 347 GLU A CA 1
ATOM 2849 C C . GLU A 1 347 ? 2.612 -1.747 -23.810 1.00 96.06 347 GLU A C 1
ATOM 2851 O O . GLU A 1 347 ? 2.314 -2.860 -23.369 1.00 96.06 347 GLU A O 1
ATOM 2856 N N . LYS A 1 348 ? 3.880 -1.392 -24.049 1.00 97.56 348 LYS A N 1
ATOM 2857 C CA . LYS A 1 348 ? 5.011 -2.296 -23.791 1.00 97.56 348 LYS A CA 1
ATOM 2858 C C . LYS A 1 348 ? 5.155 -2.627 -22.303 1.00 97.56 348 LYS A C 1
ATOM 2860 O O . LYS A 1 348 ? 5.322 -3.787 -21.943 1.00 97.56 348 LYS A O 1
ATOM 2865 N N . LEU A 1 349 ? 5.035 -1.647 -21.406 1.00 96.88 349 LEU A N 1
ATOM 2866 C CA . LEU A 1 349 ? 5.026 -1.917 -19.961 1.00 96.88 349 LEU A CA 1
ATOM 2867 C C . LEU A 1 349 ? 3.836 -2.787 -19.541 1.00 96.88 349 LEU A C 1
ATOM 2869 O O . LEU A 1 349 ? 3.961 -3.678 -18.698 1.00 96.88 349 LEU A O 1
ATOM 2873 N N . TYR A 1 350 ? 2.672 -2.516 -20.120 1.00 94.88 350 TYR A N 1
ATOM 2874 C CA . TYR A 1 350 ? 1.432 -3.198 -19.799 1.00 94.88 350 TYR A CA 1
ATOM 2875 C C . TYR A 1 350 ? 1.459 -4.661 -20.246 1.00 94.88 350 TYR A C 1
ATOM 2877 O O . TYR A 1 350 ? 0.994 -5.536 -19.513 1.00 94.88 350 TYR A O 1
ATOM 2885 N N . SER A 1 351 ? 2.066 -4.956 -21.400 1.00 94.69 351 SER A N 1
ATOM 2886 C CA . SER A 1 351 ? 2.258 -6.330 -21.873 1.00 94.69 351 SER A CA 1
ATOM 2887 C C . SER A 1 351 ? 3.167 -7.139 -20.935 1.00 94.69 351 SER A C 1
ATOM 2889 O O . SER A 1 351 ? 2.881 -8.314 -20.674 1.00 94.69 351 SER A O 1
ATOM 2891 N N . ILE A 1 352 ? 4.189 -6.500 -20.345 1.00 95.62 352 ILE A N 1
ATOM 2892 C CA . ILE A 1 352 ? 5.016 -7.102 -19.288 1.00 95.62 352 ILE A CA 1
ATOM 2893 C C . ILE A 1 352 ? 4.170 -7.383 -18.048 1.00 95.62 352 ILE A C 1
ATOM 2895 O O . ILE A 1 352 ? 4.174 -8.496 -17.526 1.00 95.62 352 ILE A O 1
ATOM 2899 N N . TYR A 1 353 ? 3.404 -6.391 -17.593 1.00 92.62 353 TYR A N 1
ATOM 2900 C CA . TYR A 1 353 ? 2.592 -6.494 -16.382 1.00 92.62 353 TYR A CA 1
ATOM 2901 C C . TYR A 1 353 ? 1.535 -7.603 -16.472 1.00 92.62 353 TYR A C 1
ATOM 2903 O O . TYR A 1 353 ? 1.455 -8.452 -15.584 1.00 92.62 353 TYR A O 1
ATOM 2911 N N . LYS A 1 354 ? 0.777 -7.659 -17.574 1.00 89.62 354 LYS A N 1
ATOM 2912 C CA . LYS A 1 354 ? -0.312 -8.630 -17.770 1.00 89.62 354 LYS A CA 1
ATOM 2913 C C . LYS A 1 354 ? 0.173 -10.082 -17.777 1.00 89.62 354 LYS A C 1
ATOM 2915 O O . LYS A 1 354 ? -0.563 -10.980 -17.382 1.00 89.62 354 LYS A O 1
ATOM 2920 N N . LYS A 1 355 ? 1.408 -10.326 -18.227 1.00 91.56 355 LYS A N 1
ATOM 2921 C CA . LYS A 1 355 ? 2.008 -11.667 -18.311 1.00 91.56 355 LYS A CA 1
ATOM 2922 C C . LYS A 1 355 ? 3.153 -11.863 -17.318 1.00 91.56 355 LYS A C 1
ATOM 2924 O O . LYS A 1 355 ? 3.965 -12.760 -17.514 1.00 91.56 355 LYS A O 1
ATOM 2929 N N . LEU A 1 356 ? 3.239 -11.056 -16.256 1.00 90.94 356 LEU A N 1
ATOM 2930 C CA . LEU A 1 356 ? 4.437 -10.944 -15.412 1.00 90.94 356 LEU A CA 1
ATOM 2931 C C . LEU A 1 356 ? 4.964 -12.286 -14.887 1.00 90.94 356 LEU A C 1
ATOM 2933 O O . LEU A 1 356 ? 6.175 -12.482 -14.802 1.00 90.94 356 LEU A O 1
ATOM 2937 N N . LEU A 1 357 ? 4.082 -13.233 -14.555 1.00 88.56 357 LEU A N 1
ATOM 2938 C CA . LEU A 1 357 ? 4.482 -14.566 -14.093 1.00 88.56 357 LEU A CA 1
ATOM 2939 C C . LEU A 1 357 ? 5.221 -15.381 -15.162 1.00 88.56 357 LEU A C 1
ATOM 2941 O O . LEU A 1 357 ? 6.146 -16.106 -14.805 1.00 88.56 357 LEU A O 1
ATOM 2945 N N . TYR A 1 358 ? 4.890 -15.185 -16.437 1.00 91.94 358 TYR A N 1
ATOM 2946 C CA . TYR A 1 358 ? 5.476 -15.885 -17.583 1.00 91.94 358 TYR A CA 1
ATOM 2947 C C . TYR A 1 358 ? 6.772 -15.249 -18.096 1.00 91.94 358 TYR A C 1
ATOM 2949 O O . TYR A 1 358 ? 7.547 -15.922 -18.761 1.00 91.94 358 TYR A O 1
ATOM 2957 N N . TRP A 1 359 ? 7.032 -13.977 -17.777 1.00 94.56 359 TRP A N 1
ATOM 2958 C CA . TRP A 1 359 ? 8.265 -13.311 -18.203 1.00 94.56 359 TRP A CA 1
ATOM 2959 C C . TRP A 1 359 ? 9.509 -13.907 -17.542 1.00 94.56 359 TRP A C 1
ATOM 2961 O O . TRP A 1 359 ? 9.581 -13.977 -16.313 1.00 94.56 359 TRP A O 1
ATOM 2971 N N . ASN A 1 360 ? 10.521 -14.255 -18.328 1.00 95.56 360 ASN A N 1
ATOM 2972 C CA . ASN A 1 360 ? 11.829 -14.650 -17.823 1.00 95.56 360 ASN A CA 1
ATOM 2973 C C . ASN A 1 360 ? 12.718 -13.412 -17.647 1.00 95.56 360 ASN A C 1
ATOM 2975 O O . ASN A 1 360 ? 13.057 -12.741 -18.616 1.00 95.56 360 ASN A O 1
ATOM 2979 N N . PHE A 1 361 ? 13.080 -13.104 -16.402 1.00 95.94 361 PHE A N 1
ATOM 2980 C CA . PHE A 1 361 ? 14.041 -12.047 -16.093 1.00 95.94 361 PHE A CA 1
ATOM 2981 C C . PHE A 1 361 ? 15.403 -12.710 -15.887 1.00 95.94 361 PHE A C 1
ATOM 2983 O O . PHE A 1 361 ? 15.628 -13.348 -14.856 1.00 95.94 361 PHE A O 1
ATOM 2990 N N . SER A 1 362 ? 16.296 -12.561 -16.859 1.00 95.19 362 SER A N 1
ATOM 2991 C CA . SER A 1 362 ? 17.585 -13.252 -16.917 1.00 95.19 362 SER A CA 1
ATOM 2992 C C . SER A 1 362 ? 18.745 -12.280 -17.132 1.00 95.19 362 SER A C 1
ATOM 2994 O O . SER A 1 362 ? 18.586 -11.060 -17.187 1.00 95.19 362 SER A O 1
ATOM 2996 N N . TYR A 1 363 ? 19.956 -12.818 -17.180 1.00 90.62 363 TYR A N 1
ATOM 2997 C CA . TYR A 1 363 ? 21.162 -12.056 -17.445 1.00 90.62 363 TYR A CA 1
ATOM 2998 C C . TYR A 1 363 ? 22.092 -12.853 -18.350 1.00 90.62 363 TYR A C 1
ATOM 3000 O O . TYR A 1 363 ? 22.122 -14.082 -18.277 1.00 90.62 363 TYR A O 1
ATOM 3008 N N . LYS A 1 364 ? 22.835 -12.125 -19.182 1.00 80.12 364 LYS A N 1
ATOM 3009 C CA . LYS A 1 364 ? 23.923 -12.637 -20.014 1.00 80.12 364 LYS A CA 1
ATOM 3010 C C . LYS A 1 364 ? 25.256 -12.155 -19.467 1.00 80.12 364 LYS A C 1
ATOM 3012 O O . LYS A 1 364 ? 25.317 -10.973 -19.040 1.00 80.12 364 LYS A O 1
#

Solvent-accessible surface area (backbone atoms only — not comparable to full-atom values): 20117 Å² total; per-residue (Å²): 115,75,67,68,59,56,62,64,72,34,61,43,56,26,83,82,68,45,64,36,63,44,52,90,46,34,22,8,72,82,83,55,48,71,27,53,91,93,38,45,57,35,72,70,54,67,76,51,68,54,97,87,52,90,76,73,56,50,55,47,39,43,41,51,18,59,31,47,54,47,88,45,98,94,30,92,52,40,53,73,47,49,54,17,42,51,54,51,43,53,76,72,55,60,70,75,59,27,50,57,48,10,48,35,49,15,43,46,53,51,52,46,40,69,75,38,52,85,61,56,55,90,47,26,38,32,35,50,80,76,60,84,50,85,86,53,82,62,70,53,64,43,21,48,57,53,30,51,50,56,40,46,76,71,68,51,53,69,46,81,49,35,90,45,50,42,72,78,60,79,75,78,80,68,78,90,55,55,72,67,57,44,42,60,61,32,55,80,24,39,47,68,56,100,65,90,28,71,67,33,25,33,32,40,40,47,59,61,46,67,90,46,33,68,60,43,27,45,26,42,44,41,47,76,44,40,34,41,57,30,26,36,45,23,53,14,37,48,65,94,70,70,61,69,68,58,56,48,68,74,58,57,85,69,49,50,69,44,48,50,38,44,33,24,69,43,37,67,73,78,41,38,76,63,26,72,70,57,56,79,78,46,73,47,84,54,95,54,39,37,40,36,32,39,92,86,38,52,39,40,37,33,66,80,80,30,36,40,34,35,58,42,68,64,29,71,76,52,18,40,71,56,71,37,37,38,52,63,58,46,36,48,49,54,48,40,24,74,77,65,34,58,65,55,35,26,50,58,51,46,58,48,60,78,42,48,89,73,44,46,56,48,68,117

Radius of gyration: 22.33 Å; Cα contacts (8 Å, |Δi|>4): 623; chains: 1; bounding box: 57×43×65 Å

Sequence (364 aa):
MKEVMTEIRNLLLLNDKVPIRLITKPYCKKCMNPVGEDVNLCNSCTEFPHPKISDWFFNRIVTLGIYKTYENKDYNNIPLNINSRMILRLKGTVQKNKDILGELFADGLFKLTNKYPFLLGDFTYLLIPPKDNPSEENQCKYFLNPFIDKLRQQGFNIENISAKLKRNKSIGKNKGKSLDDRFEDVRGVHTLNEINLQRKNVLILDDVVTSKSTIWDISRELKEKNAGEINVLTLGRNLLSINNNMEEDVSSNLNFYELTTYFSNLDNILESKNIEKVKIKESEIADTRIGCKTDKYNIEIDFENLILEHNCDDFLRRRYKNKSFCKHISKLFLYIKEQNGEDFAREKLYSIYKKLLYWNFSYK